Protein 8IIU (pdb70)

Sequence (246 aa):
LVESSGGGLVQPGGSLRLSCAASGRTFSSYSMMGWFRQAPGKEREFVVAISKGGYKYDAVSLEGRFTISRDNAKNTVYLQINSLRPEDTAVYYCCASSRAYGSSRLRLADTYEYWGQGTLVTVSSVQLVESSGGGLVQPGGSLRLSCAASGRRTFSSYSMGWFRQAPGKEREFVVAISKGGYKYDAVSLEGRFTISRDNAKNTVYLQINSLRPEDTAVYYCCASSRAYGSSRLRLADTYEYWGQGTLVTVSS

Structure (mmCIF, N/CA/C/O backbone):
data_8IIU
#
_entry.id   8IIU
#
_cell.length_a   31.468
_cell.length_b   39.369
_cell.length_c   39.952
_cell.angle_alpha   102.14
_cell.angle_beta   90.23
_cell.angle_gamma   90.95
#
_symmetry.space_group_name_H-M   'P 1'
#
loop_
_entity.id
_entity.type
_entity.pdbx_description
1 polymer 'anti-VEGF nanobody'
2 non-polymer 'SULFATE ION'
3 water water
#
loop_
_atom_site.group_PDB
_atom_site.id
_atom_site.type_symbol
_atom_site.label_atom_id
_atom_site.label_alt_id
_atom_site.label_comp_id
_atom_site.label_asym_id
_atom_site.label_entity_id
_atom_site.label_seq_id
_atom_site.pdbx_PDB_ins_code
_atom_site.Cartn_x
_atom_site.Cartn_y
_atom_site.Cartn_z
_atom_site.occupancy
_atom_site.B_iso_or_equiv
_atom_site.auth_seq_id
_atom_site.auth_comp_id
_atom_site.auth_asym_id
_atom_site.auth_atom_id
_atom_site.pdbx_PDB_model_num
ATOM 1 N N . LEU A 1 5 ? -4.786 12.648 18.313 1.00 16.45 5 LEU A N 1
ATOM 2 C CA . LEU A 1 5 ? -5.814 12.147 17.412 1.00 13.31 5 LEU A CA 1
ATOM 3 C C . LEU A 1 5 ? -6.258 10.770 17.887 1.00 13.01 5 LEU A C 1
ATOM 4 O O . LEU A 1 5 ? -5.421 9.938 18.243 1.00 13.61 5 LEU A O 1
ATOM 9 N N . VAL A 1 6 ? -7.567 10.518 17.858 1.00 13.70 6 VAL A N 1
ATOM 10 C CA . VAL A 1 6 ? -8.133 9.250 18.327 1.00 13.19 6 VAL A CA 1
ATOM 11 C C . VAL A 1 6 ? -9.105 8.732 17.273 1.00 10.89 6 VAL A C 1
ATOM 12 O O . VAL A 1 6 ? -10.182 9.316 17.076 1.00 12.33 6 VAL A O 1
ATOM 16 N N . GLU A 1 7 ? -8.734 7.640 16.601 1.00 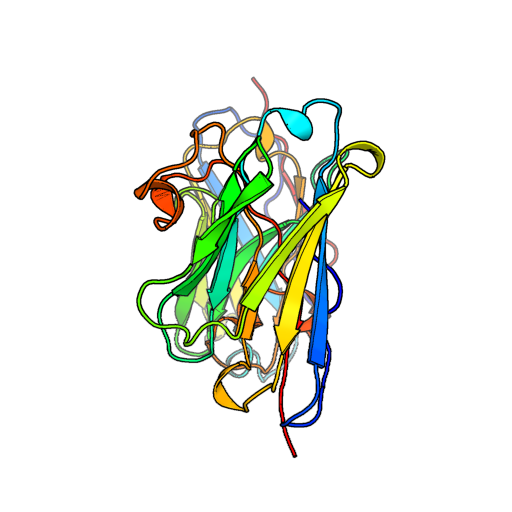10.94 7 GLU A N 1
ATOM 17 C CA . GLU A 1 7 ? -9.630 6.983 15.660 1.00 10.29 7 GLU A CA 1
ATOM 18 C C . GLU A 1 7 ? -10.559 6.019 16.381 1.00 11.80 7 GLU A C 1
ATOM 19 O O . GLU A 1 7 ? -10.197 5.394 17.382 1.00 12.81 7 GLU A O 1
ATOM 25 N N A SER A 1 8 ? -11.764 5.883 15.836 0.56 11.55 8 SER A N 1
ATOM 26 N N B SER A 1 8 ? -11.767 5.890 15.847 0.44 11.57 8 SER A N 1
ATOM 27 C CA A SER A 1 8 ? -12.802 5.037 16.398 0.56 11.09 8 SER A CA 1
ATOM 28 C CA B SER A 1 8 ? -12.778 5.008 16.401 0.44 11.14 8 SER A CA 1
ATOM 29 C C A SER A 1 8 ? -13.630 4.437 15.272 0.56 10.95 8 SER A C 1
ATOM 30 C C B SER A 1 8 ? -13.630 4.437 15.278 0.44 11.01 8 SER A C 1
ATOM 31 O O A SER A 1 8 ? -13.703 4.985 14.165 0.56 10.76 8 SER A O 1
ATOM 32 O O B SER A 1 8 ? -13.711 4.999 14.180 0.44 10.82 8 SER A O 1
ATOM 37 N N . GLY A 1 9 ? -14.271 3.309 15.580 1.00 10.82 9 GLY A N 1
ATOM 38 C CA . GLY A 1 9 ? -15.263 2.704 14.716 1.00 11.67 9 GLY A CA 1
ATOM 39 C C . GLY A 1 9 ? -14.921 1.325 14.220 1.00 12.43 9 GLY A C 1
ATOM 40 O O . GLY A 1 9 ? -15.784 0.673 13.614 1.00 13.14 9 GLY A O 1
ATOM 41 N N . GLY A 1 10 ? -13.715 0.831 14.476 1.00 12.02 10 GLY A N 1
ATOM 42 C CA . GLY A 1 10 ? -13.326 -0.449 13.929 1.00 11.48 10 GLY A CA 1
ATOM 43 C C . GLY A 1 10 ? -14.107 -1.602 14.528 1.00 11.66 10 GLY A C 1
ATOM 44 O O . GLY A 1 10 ? -14.557 -1.565 15.672 1.00 12.89 10 GLY A O 1
ATOM 45 N N . GLY A 1 11 ? -14.265 -2.645 13.724 1.00 11.67 11 GLY A N 1
ATOM 46 C CA . GLY A 1 11 ? -14.916 -3.857 14.173 1.00 11.72 11 GLY A CA 1
ATOM 47 C C . GLY A 1 11 ? -14.950 -4.860 13.044 1.00 11.26 11 GLY A C 1
ATOM 48 O O . GLY A 1 11 ? -14.294 -4.686 12.015 1.00 12.88 11 GLY A O 1
ATOM 49 N N . LEU A 1 12 ? -15.707 -5.930 13.262 1.00 10.19 12 LEU A N 1
ATOM 50 C CA . LEU A 1 12 ? -15.880 -6.983 12.274 1.00 10.95 12 LEU A CA 1
ATOM 51 C C . LEU A 1 12 ? -17.144 -6.716 11.468 1.00 10.87 12 LEU A C 1
ATOM 52 O O . LEU A 1 12 ? -18.217 -6.504 12.044 1.00 11.26 12 LEU A O 1
ATOM 57 N N . VAL A 1 13 ? -17.014 -6.734 10.140 1.00 11.45 13 VAL A N 1
ATOM 58 C CA . VAL A 1 13 ? -18.088 -6.356 9.228 1.00 13.07 13 VAL A CA 1
ATOM 59 C C . VAL A 1 13 ? -18.146 -7.333 8.060 1.00 12.04 13 VAL A C 1
ATOM 60 O O . VAL A 1 13 ? -17.132 -7.903 7.648 1.00 11.40 13 VAL A O 1
ATOM 64 N N . GLN A 1 14 ? -19.361 -7.541 7.530 1.00 15.05 14 GLN A N 1
ATOM 65 C CA . GLN A 1 14 ? -19.542 -8.406 6.373 1.00 15.75 14 GLN A CA 1
ATOM 66 C C . GLN A 1 14 ? -19.114 -7.710 5.078 1.00 15.27 14 GLN A C 1
ATOM 67 O O . GLN A 1 14 ? -19.317 -6.504 4.915 1.00 16.09 14 GLN A O 1
ATOM 73 N N . PRO A 1 15 ? -18.549 -8.463 4.134 1.00 16.24 15 PRO A N 1
ATOM 74 C CA . PRO A 1 15 ? -18.331 -7.926 2.786 1.00 16.93 15 PRO A CA 1
ATOM 75 C C . PRO A 1 15 ? -19.620 -7.381 2.183 1.00 15.44 15 PRO A C 1
ATOM 76 O O . PRO A 1 15 ? -20.705 -7.937 2.374 1.00 17.77 15 PRO A O 1
ATOM 80 N N . GLY A 1 16 ? -19.491 -6.280 1.446 1.00 16.71 16 GLY A N 1
ATOM 81 C CA . GLY A 1 16 ? -20.612 -5.672 0.770 1.00 17.10 16 GLY A CA 1
ATOM 82 C C . GLY A 1 16 ? -21.294 -4.582 1.563 1.00 18.17 16 GLY A C 1
ATOM 83 O O . GLY A 1 16 ? -21.938 -3.710 0.968 1.00 22.44 16 GLY A O 1
ATOM 84 N N . GLY A 1 17 ? -21.135 -4.588 2.883 1.00 18.78 17 GLY A N 1
ATOM 85 C CA . GLY A 1 17 ? -21.692 -3.566 3.735 1.00 18.34 17 GLY A CA 1
ATOM 86 C C . GLY A 1 17 ? -20.839 -2.315 3.710 1.00 16.98 17 GLY A C 1
ATOM 87 O O . GLY A 1 17 ? -19.903 -2.171 2.923 1.00 16.25 17 GLY A O 1
ATOM 88 N N . SER A 1 18 ? -21.190 -1.384 4.590 1.00 17.92 18 SER A N 1
ATOM 89 C CA . SER A 1 18 ? -20.483 -0.121 4.709 1.00 18.82 18 SER A CA 1
ATOM 90 C C . SER A 1 18 ? -20.101 0.102 6.163 1.00 17.38 18 SER A C 1
ATOM 91 O O . SER A 1 18 ? -20.681 -0.478 7.080 1.00 19.72 18 SER A O 1
ATOM 94 N N . LEU A 1 19 ? -19.107 0.957 6.366 1.00 14.47 19 LEU A N 1
ATOM 95 C CA . LEU A 1 19 ? -18.633 1.256 7.707 1.00 12.69 19 LEU A CA 1
ATOM 96 C C . LEU A 1 19 ? -18.147 2.689 7.737 1.00 12.40 19 LEU A C 1
ATOM 97 O O . LEU A 1 19 ? -17.444 3.133 6.827 1.00 15.70 19 LEU A O 1
ATOM 102 N N . ARG A 1 20 ? -18.478 3.392 8.808 1.00 11.61 20 ARG A N 1
ATOM 103 C CA . ARG A 1 20 ? -17.968 4.733 9.031 1.00 13.33 20 ARG A CA 1
ATOM 104 C C . ARG A 1 20 ? -17.023 4.735 10.221 1.00 12.83 20 ARG A C 1
ATOM 105 O O . ARG A 1 20 ? -17.381 4.274 11.310 1.00 14.15 20 ARG A O 1
ATOM 113 N N . LEU A 1 21 ? -15.820 5.241 10.002 1.00 11.09 21 LEU A N 1
ATOM 114 C CA . LEU A 1 21 ? -14.867 5.496 11.062 1.00 10.91 21 LEU A CA 1
ATOM 115 C C . LEU A 1 21 ? -14.841 6.988 11.338 1.00 11.10 21 LEU A C 1
ATOM 116 O O . LEU A 1 21 ? -15.193 7.815 10.488 1.00 11.52 21 LEU A O 1
ATOM 121 N N . SER A 1 22 ? -14.369 7.339 12.521 1.00 10.85 22 SER A N 1
ATOM 122 C CA . SER A 1 22 ? -14.196 8.745 12.852 1.00 11.67 22 SER A CA 1
ATOM 123 C C . SER A 1 22 ? -12.861 8.944 13.550 1.00 12.04 22 SER A C 1
ATOM 124 O O . SER A 1 22 ? -12.237 7.997 14.020 1.00 11.91 22 SER A O 1
ATOM 127 N N . CYS A 1 23 ? -12.412 10.189 13.593 1.00 12.03 23 CYS A N 1
ATOM 128 C CA . CYS A 1 23 ? -11.205 10.543 14.323 1.00 12.17 23 CYS A CA 1
ATOM 129 C C . CYS A 1 23 ? -11.435 11.902 14.952 1.00 12.68 23 CYS A C 1
ATOM 130 O O . CYS A 1 23 ? -11.768 12.864 14.251 1.00 13.51 23 CYS A O 1
ATOM 133 N N . ALA A 1 24 ? -11.267 11.973 16.264 1.00 12.47 24 ALA A N 1
ATOM 134 C CA . ALA A 1 24 ? -11.407 13.224 16.996 1.00 14.49 24 ALA A CA 1
ATOM 135 C C . ALA A 1 24 ? -10.036 13.734 17.411 1.00 17.50 24 ALA A C 1
ATOM 136 O O . ALA A 1 24 ? -9.177 12.954 17.837 1.00 18.86 24 ALA A O 1
ATOM 138 N N . ALA A 1 25 ? -9.842 15.044 17.283 1.00 21.71 25 ALA A N 1
ATOM 139 C CA . ALA A 1 25 ? -8.609 15.713 17.665 1.00 27.11 25 ALA A CA 1
ATOM 140 C C . ALA A 1 25 ? -8.842 16.555 18.911 1.00 27.46 25 ALA A C 1
ATOM 141 O O . ALA A 1 25 ? -9.910 17.147 19.090 1.00 27.26 25 ALA A O 1
ATOM 143 N N . SER A 1 26 ? -7.824 16.618 19.762 1.00 40.20 26 SER A N 1
ATOM 144 C CA . SER A 1 26 ? -7.885 17.473 20.932 1.00 40.50 26 SER A CA 1
ATOM 145 C C . SER A 1 26 ? -7.569 18.919 20.562 1.00 42.22 26 SER A C 1
ATOM 146 O O . SER A 1 26 ? -7.091 19.226 19.465 1.00 45.23 26 SER A O 1
ATOM 149 N N . GLY A 1 27 ? -7.853 19.812 21.500 1.00 41.84 27 GLY A N 1
ATOM 150 C CA . GLY A 1 27 ? -7.404 21.183 21.398 1.00 39.90 27 GLY A CA 1
ATOM 151 C C . GLY A 1 27 ? -8.352 22.095 20.645 1.00 39.11 27 GLY A C 1
ATOM 152 O O . GLY A 1 27 ? -9.527 21.798 20.406 1.00 36.85 27 GLY A O 1
ATOM 153 N N . ARG A 1 28 ? -7.792 23.238 20.241 1.00 30.04 28 ARG A N 1
ATOM 154 C CA . ARG A 1 28 ? -8.526 24.311 19.591 1.00 29.81 28 ARG A CA 1
ATOM 155 C C . ARG A 1 28 ? -8.078 24.564 18.160 1.00 29.19 28 ARG A C 1
ATOM 156 O O . ARG A 1 28 ? -8.606 25.477 17.516 1.00 32.18 28 ARG A O 1
ATOM 164 N N . THR A 1 29 ? -7.115 23.802 17.645 1.00 22.76 29 THR A N 1
ATOM 165 C CA . THR A 1 29 ? -6.497 24.100 16.360 1.00 18.42 29 THR A CA 1
ATOM 166 C C . THR A 1 29 ? -6.911 23.119 15.269 1.00 16.20 29 THR A C 1
ATOM 167 O O . THR A 1 29 ? -6.277 23.080 14.211 1.00 16.82 29 THR A O 1
ATOM 171 N N . PHE A 1 30 ? -7.997 22.371 15.485 1.00 17.01 30 PHE A N 1
ATOM 172 C CA . PHE A 1 30 ? -8.429 21.358 14.523 1.00 16.05 30 PHE A CA 1
ATOM 173 C C . PHE A 1 30 ? -8.660 21.945 13.136 1.00 14.33 30 PHE A C 1
ATOM 174 O O . PHE A 1 30 ? -8.285 21.341 12.125 1.00 15.08 30 PHE A O 1
ATOM 182 N N . SER A 1 31 ? -9.281 23.123 13.067 1.00 16.43 31 SER A N 1
ATOM 183 C CA . SER A 1 31 ? -9.637 23.702 11.776 1.00 14.92 31 SER A CA 1
ATOM 184 C C . SER A 1 31 ? -8.419 24.106 10.961 1.00 15.28 31 SER A C 1
ATOM 185 O O . SER A 1 31 ? -8.537 24.305 9.748 1.00 16.11 31 SER A O 1
ATOM 188 N N . SER A 1 32 ? -7.254 24.212 11.593 1.00 14.63 32 SER A N 1
ATOM 189 C CA . SER A 1 32 ?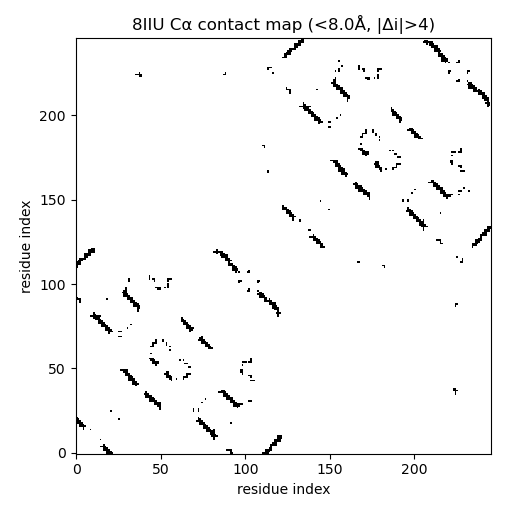 -6.034 24.606 10.907 1.00 14.69 32 SER A CA 1
ATOM 190 C C . SER A 1 32 ? -5.308 23.439 10.247 1.00 12.50 32 SER A C 1
ATOM 191 O O . SER A 1 32 ? -4.204 23.633 9.733 1.00 12.81 32 SER A O 1
ATOM 194 N N . TYR A 1 33 ? -5.879 22.237 10.263 1.00 11.85 33 TYR A N 1
ATOM 195 C CA . TYR A 1 33 ? -5.226 21.061 9.703 1.00 12.26 33 TYR A CA 1
ATOM 196 C C . TYR A 1 33 ? -6.065 20.426 8.597 1.00 11.75 33 TYR A C 1
ATOM 197 O O . TYR A 1 33 ? -7.284 20.293 8.729 1.00 12.30 33 TYR A O 1
ATOM 206 N N . SER A 1 34 ? -5.391 19.999 7.530 1.00 9.90 34 SER A N 1
ATOM 207 C CA . SER A 1 34 ? -5.892 18.980 6.620 1.00 8.41 34 SER A CA 1
ATOM 208 C C . SER A 1 34 ? -5.728 17.620 7.284 1.00 8.24 34 SER A C 1
ATOM 209 O O . SER A 1 34 ? -4.830 17.411 8.109 1.00 9.96 34 SER A O 1
ATOM 212 N N A MET A 1 35 ? -6.626 16.691 6.949 0.68 10.55 35 MET A N 1
ATOM 213 N N B MET A 1 35 ? -6.566 16.676 6.886 0.32 10.32 35 MET A N 1
ATOM 214 C CA A MET A 1 35 ? -6.687 15.394 7.618 0.68 10.70 35 MET A CA 1
ATOM 215 C CA B MET A 1 35 ? -6.573 15.406 7.587 0.32 10.52 35 MET A CA 1
ATOM 216 C C A MET A 1 35 ? -6.617 14.289 6.574 0.68 9.70 35 MET A C 1
ATOM 217 C C B MET A 1 35 ? -6.639 14.267 6.593 0.32 9.88 35 MET A C 1
ATOM 218 O O A MET A 1 35 ? -7.278 14.370 5.539 0.68 10.34 35 MET A O 1
ATOM 219 O O B MET A 1 35 ? -7.423 14.300 5.644 0.32 10.53 35 MET A O 1
ATOM 228 N N . GLY A 1 36 ? -5.832 13.260 6.834 1.00 9.11 36 GLY A N 1
ATOM 229 C CA . GLY 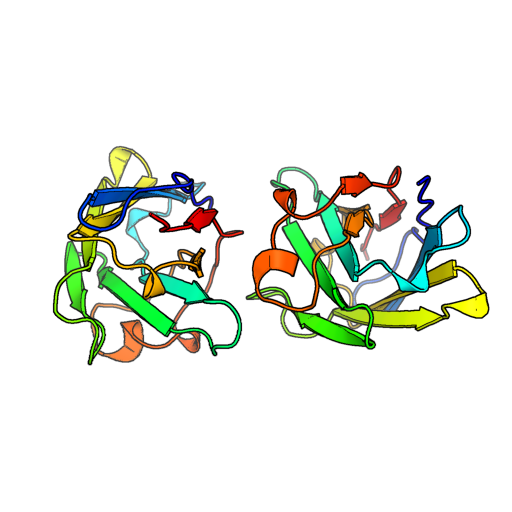A 1 36 ? -5.678 12.161 5.894 1.00 9.61 36 GLY A CA 1
ATOM 230 C C . GLY A 1 36 ? -5.809 10.820 6.578 1.00 9.12 36 GLY A C 1
ATOM 231 O O . GLY A 1 36 ? -5.331 10.632 7.692 1.00 12.12 36 GLY A O 1
ATOM 232 N N . TRP A 1 37 ? -6.465 9.887 5.904 1.00 9.04 37 TRP A N 1
ATOM 233 C CA . TRP A 1 37 ? -6.565 8.514 6.372 1.00 8.75 37 TRP A CA 1
ATOM 234 C C . TRP A 1 37 ? -5.649 7.612 5.563 1.00 8.19 37 TRP A C 1
ATOM 235 O O . TRP A 1 37 ? -5.567 7.728 4.324 1.00 9.26 37 TRP A O 1
ATOM 246 N N . PHE A 1 38 ? -4.989 6.710 6.292 1.00 8.08 38 PHE A N 1
ATOM 247 C CA . PHE A 1 38 ? -4.063 5.715 5.785 1.00 8.14 38 PHE A CA 1
ATOM 248 C C . PHE A 1 38 ? -4.469 4.382 6.403 1.00 8.86 38 PHE A C 1
ATOM 249 O O . PHE A 1 38 ? -5.232 4.331 7.376 1.00 9.47 38 PHE A O 1
ATOM 257 N N . ARG A 1 39 ? -3.952 3.285 5.858 1.00 8.42 39 ARG A N 1
ATOM 258 C CA . ARG A 1 39 ? -4.209 1.983 6.456 1.00 9.17 39 ARG A CA 1
ATOM 259 C C . ARG A 1 39 ? -2.988 1.085 6.324 1.00 10.14 39 ARG A C 1
ATOM 260 O O . ARG A 1 39 ? -2.131 1.280 5.460 1.00 11.35 39 ARG A O 1
ATOM 268 N N . GLN A 1 40 ? -2.930 0.094 7.208 1.00 10.49 40 GLN A N 1
ATOM 269 C CA . GLN A 1 40 ? -1.859 -0.894 7.276 1.00 13.05 40 GLN A CA 1
ATOM 270 C C . GLN A 1 40 ? -2.547 -2.255 7.233 1.00 11.26 40 GLN A C 1
ATOM 271 O O . GLN A 1 40 ? -3.034 -2.737 8.262 1.00 9.95 40 GLN A O 1
ATOM 277 N N . ALA A 1 41 ? -2.622 -2.863 6.042 1.00 10.98 41 ALA A N 1
ATOM 278 C CA . ALA A 1 41 ? -3.206 -4.194 5.983 1.00 13.73 41 ALA A CA 1
ATOM 279 C C . ALA A 1 41 ? -2.131 -5.227 6.309 1.00 16.70 41 ALA A C 1
ATOM 280 O O . ALA A 1 41 ? -0.947 -4.992 6.058 1.00 15.43 41 ALA A O 1
ATOM 282 N N . PRO A 1 42 ? -2.512 -6.362 6.893 1.00 20.35 42 PRO A N 1
ATOM 283 C CA . PRO A 1 42 ? -1.528 -7.423 7.153 1.00 21.01 42 PRO A CA 1
ATOM 284 C C . PRO A 1 42 ? -0.731 -7.793 5.908 1.00 23.30 42 PRO A C 1
ATOM 285 O O . PRO A 1 42 ? -1.290 -8.048 4.838 1.00 23.62 42 PRO A O 1
ATOM 289 N N . GLY A 1 43 ? 0.591 -7.825 6.061 1.00 21.81 43 GLY A N 1
ATOM 290 C CA . GLY A 1 43 ? 1.496 -8.214 5.000 1.00 22.61 43 GLY A CA 1
ATOM 291 C C . GLY A 1 43 ? 1.729 -7.186 3.917 1.00 22.21 43 GLY A C 1
ATOM 292 O O . GLY A 1 43 ? 2.293 -7.535 2.873 1.00 27.07 43 GLY A O 1
ATOM 293 N N . LYS A 1 44 ? 1.326 -5.933 4.126 1.00 20.85 44 LYS A N 1
ATOM 294 C CA . LYS A 1 44 ? 1.469 -4.889 3.124 1.00 19.63 44 LYS A CA 1
ATOM 295 C C . LYS A 1 44 ? 2.100 -3.655 3.757 1.00 18.95 44 LYS A C 1
ATOM 296 O O . LYS A 1 44 ? 2.066 -3.470 4.976 1.00 20.83 44 LYS A O 1
ATOM 302 N N . GLU A 1 45 ? 2.700 -2.818 2.913 1.00 18.28 45 GLU A N 1
ATOM 303 C CA . GLU A 1 45 ? 3.148 -1.504 3.347 1.00 17.52 45 GLU A CA 1
ATOM 304 C C . GLU A 1 45 ? 1.955 -0.566 3.522 1.00 15.96 45 GLU A C 1
ATOM 305 O O . GLU A 1 45 ? 0.857 -0.821 3.027 1.00 16.38 45 GLU A O 1
ATOM 311 N N . ARG A 1 46 ? 2.184 0.520 4.260 1.00 14.48 46 ARG A N 1
ATOM 312 C CA . ARG A 1 46 ? 1.133 1.493 4.520 1.00 13.11 46 ARG A CA 1
ATOM 313 C C . ARG A 1 46 ? 0.575 2.030 3.207 1.00 13.62 46 ARG A C 1
ATOM 314 O O . ARG A 1 46 ? 1.323 2.297 2.261 1.00 15.17 46 ARG A O 1
ATOM 322 N N . GLU A 1 47 ? -0.743 2.205 3.156 1.00 9.83 47 GLU A N 1
ATOM 323 C CA . GLU A 1 47 ? -1.429 2.703 1.971 1.00 11.56 47 GLU A CA 1
ATOM 324 C C . GLU A 1 47 ? -2.168 3.977 2.333 1.00 9.71 47 GLU A C 1
ATOM 325 O O . GLU A 1 47 ? -2.912 4.002 3.317 1.00 10.11 47 GLU A O 1
ATOM 331 N N . PHE A 1 48 ? -2.006 5.013 1.514 1.00 8.08 48 PHE A N 1
ATOM 332 C CA . PHE A 1 48 ? -2.873 6.179 1.602 1.00 8.93 48 PHE A CA 1
ATOM 333 C C . PHE A 1 48 ? -4.288 5.808 1.174 1.00 8.48 48 PHE A C 1
ATOM 334 O O . PHE A 1 48 ? -4.486 5.069 0.206 1.00 10.25 48 PHE A O 1
ATOM 342 N N . VAL A 1 49 ? -5.276 6.323 1.905 1.00 8.45 49 VAL A N 1
ATOM 343 C CA . VAL A 1 49 ? -6.681 6.047 1.641 1.00 10.32 49 VAL A CA 1
ATOM 344 C C . VAL A 1 49 ? -7.386 7.265 1.057 1.00 9.44 49 VAL A C 1
ATOM 345 O O . VAL A 1 49 ? -7.853 7.232 -0.083 1.00 10.51 49 VAL A O 1
ATOM 349 N N . VAL A 1 50 ? -7.465 8.357 1.821 1.00 8.28 50 VAL A N 1
ATOM 350 C CA . VAL A 1 50 ? -8.163 9.545 1.317 1.00 9.83 50 VAL A CA 1
ATOM 351 C C . VAL A 1 50 ? -7.855 10.704 2.249 1.00 9.13 50 VAL A C 1
ATOM 352 O O . VAL A 1 50 ? -7.606 10.489 3.434 1.00 9.82 50 VAL A O 1
ATOM 356 N N . ALA A 1 51 ? -7.911 11.937 1.754 1.00 8.74 51 ALA A N 1
ATOM 357 C CA . ALA A 1 51 ? -7.624 13.094 2.588 1.00 9.16 51 ALA A CA 1
ATOM 358 C C . ALA A 1 51 ? -8.629 14.204 2.310 1.00 9.43 51 ALA A C 1
ATOM 359 O O . ALA A 1 51 ? -9.320 14.214 1.285 1.00 9.81 51 ALA A O 1
ATOM 361 N N . ILE A 1 52 ? -8.699 15.146 3.246 1.00 9.49 52 ILE A N 1
ATOM 362 C CA . ILE A 1 52 ? -9.572 16.307 3.150 1.00 9.33 52 ILE A CA 1
ATOM 363 C C . ILE A 1 52 ? -8.782 17.554 3.536 1.00 10.96 52 ILE A C 1
ATOM 364 O O . ILE A 1 52 ? -8.103 17.584 4.569 1.00 10.72 52 ILE A O 1
ATOM 369 N N . SER A 1 53 ? -8.860 18.580 2.702 1.00 10.13 53 SER A N 1
ATOM 370 C CA . SER A 1 53 ? -8.149 19.813 2.984 1.00 10.59 53 SER A CA 1
ATOM 371 C C . SER A 1 53 ? -8.878 20.614 4.062 1.00 9.11 53 SER A C 1
ATOM 372 O O . SER A 1 53 ? -9.970 20.255 4.515 1.00 10.49 53 SER A O 1
ATOM 375 N N . LYS A 1 54 ? -8.235 21.699 4.507 1.00 10.49 54 LYS A N 1
ATOM 376 C CA . LYS A 1 54 ? -8.862 22.585 5.487 1.00 12.26 54 LYS A CA 1
ATOM 377 C C . LYS A 1 54 ? -10.203 23.098 4.981 1.00 12.75 54 LYS A C 1
ATOM 378 O O . LYS A 1 54 ? -11.142 23.280 5.764 1.00 15.28 54 LYS A O 1
ATOM 384 N N . GLY A 1 55 ? -10.301 23.356 3.681 1.00 11.86 55 GLY A N 1
ATOM 385 C CA . GLY A 1 55 ? -11.515 23.830 3.056 1.00 11.68 55 GLY A CA 1
ATOM 386 C C . GLY A 1 55 ? -12.526 22.756 2.722 1.00 12.44 55 GLY A C 1
ATOM 387 O O . GLY A 1 55 ? -13.600 23.072 2.201 1.00 13.29 55 GLY A O 1
ATOM 388 N N . GLY A 1 56 ? -12.221 21.491 2.982 1.00 12.45 56 GLY A N 1
ATOM 389 C CA . GLY A 1 56 ? -13.171 20.424 2.762 1.00 11.27 56 GLY A CA 1
ATOM 390 C C . GLY A 1 56 ? -13.031 19.640 1.475 1.00 11.17 56 GLY A C 1
ATOM 391 O O . GLY A 1 56 ? -13.896 18.803 1.194 1.00 11.28 56 GLY A O 1
ATOM 392 N N . TYR A 1 57 ? -11.987 19.878 0.685 1.00 11.54 57 TYR A N 1
ATOM 393 C CA . TYR A 1 57 ? -11.851 19.233 -0.617 1.00 10.30 57 TYR A CA 1
ATOM 394 C C . TYR A 1 57 ? -11.218 17.849 -0.481 1.00 9.95 57 TYR A C 1
ATOM 395 O O . TYR A 1 57 ? -10.225 17.675 0.233 1.00 10.33 57 TYR A O 1
ATOM 404 N N . LYS A 1 58 ? -11.782 16.875 -1.201 1.00 10.51 58 LYS A N 1
ATOM 405 C CA . LYS A 1 58 ? -11.330 15.487 -1.150 1.00 11.27 58 LYS A CA 1
ATOM 406 C C . LYS A 1 58 ? -10.130 15.252 -2.056 1.00 11.03 58 LYS A C 1
ATOM 407 O O . LYS A 1 58 ? -10.079 15.732 -3.194 1.00 13.17 58 LYS A O 1
ATOM 413 N N . TYR A 1 59 ? -9.169 14.484 -1.548 1.00 9.71 59 TYR A N 1
ATOM 414 C CA . TYR A 1 59 ? -8.057 13.960 -2.331 1.00 10.93 59 TYR A CA 1
ATOM 415 C C . TYR A 1 59 ? -8.084 12.444 -2.228 1.00 11.01 59 TYR A C 1
ATOM 416 O O . TYR A 1 59 ? -7.929 11.894 -1.133 1.00 11.76 59 TYR A O 1
ATOM 425 N N . ASP A 1 60 ? -8.289 11.781 -3.359 1.00 11.73 60 ASP A N 1
ATOM 426 C CA . ASP A 1 60 ? -8.425 10.337 -3.428 1.00 14.73 60 ASP A CA 1
ATOM 427 C C . ASP A 1 60 ? -7.072 9.682 -3.661 1.00 15.46 60 ASP A C 1
ATOM 428 O O . ASP A 1 60 ? -6.158 10.277 -4.234 1.00 15.44 60 ASP A O 1
ATOM 433 N N . ALA A 1 61 ? -6.967 8.427 -3.235 1.00 16.26 61 ALA A N 1
ATOM 434 C CA . ALA A 1 61 ? -5.780 7.643 -3.530 1.00 18.33 61 ALA A CA 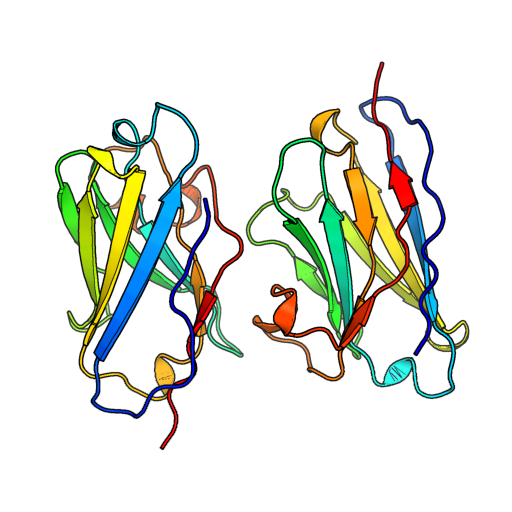1
ATOM 435 C C . ALA A 1 61 ? -5.747 7.346 -5.019 1.00 22.90 61 ALA A C 1
ATOM 436 O O . ALA A 1 61 ? -6.788 7.216 -5.668 1.00 26.32 61 ALA A O 1
ATOM 438 N N . VAL A 1 62 ? -4.539 7.257 -5.575 1.00 25.65 62 VAL A N 1
ATOM 439 C CA . VAL A 1 62 ? -4.428 7.069 -7.014 1.00 28.00 62 VAL A CA 1
ATOM 440 C C . VAL A 1 62 ? -5.000 5.740 -7.502 1.00 30.91 62 VAL A C 1
ATOM 441 O O . VAL A 1 62 ? -5.078 5.531 -8.716 1.00 34.25 62 VAL A O 1
ATOM 445 N N . SER A 1 63 ? -5.415 4.827 -6.594 1.00 35.94 63 SER A N 1
ATOM 446 C CA . SER A 1 63 ? -5.937 3.546 -7.070 1.00 34.42 63 SER A CA 1
ATOM 447 C C . SER A 1 63 ? -6.986 2.872 -6.181 1.00 36.61 63 SER A C 1
ATOM 448 O O . SER A 1 63 ? -7.101 1.642 -6.221 1.00 36.12 63 SER A O 1
ATOM 451 N N . LEU A 1 64 ? -7.779 3.608 -5.405 1.00 32.35 64 LEU A N 1
ATOM 452 C CA . LEU A 1 64 ? -8.691 2.929 -4.485 1.00 27.38 64 LEU A CA 1
ATOM 453 C C . LEU A 1 64 ? -10.158 2.902 -4.952 1.00 29.21 64 LEU A C 1
ATOM 454 O O . LEU A 1 64 ? -11.057 2.595 -4.156 1.00 26.68 64 LEU A O 1
ATOM 459 N N . GLU A 1 65 ? -10.415 3.200 -6.226 1.00 28.29 65 GLU A N 1
ATOM 460 C CA . GLU A 1 65 ? -11.683 2.896 -6.889 1.00 26.37 65 GLU A CA 1
ATOM 461 C C . GLU A 1 65 ? -12.860 3.693 -6.329 1.00 25.61 65 GLU A C 1
ATOM 462 O O . GLU A 1 65 ? -14.012 3.281 -6.483 1.00 26.88 65 GLU A O 1
ATOM 468 N N . GLY A 1 66 ? -12.601 4.828 -5.679 1.00 22.02 66 GLY A N 1
ATOM 469 C CA . GLY A 1 66 ? -13.658 5.716 -5.218 1.00 24.70 66 GLY A CA 1
ATOM 470 C C . GLY A 1 66 ? -14.480 5.237 -4.042 1.00 21.33 66 GLY A C 1
ATOM 471 O O . GLY A 1 66 ? -15.464 5.894 -3.685 1.00 20.60 66 GLY A O 1
ATOM 472 N N . ARG A 1 67 ? -14.115 4.118 -3.423 1.00 19.00 67 ARG A N 1
ATOM 473 C CA . ARG A 1 67 ? -14.924 3.524 -2.366 1.00 18.53 67 ARG A CA 1
ATOM 474 C C . ARG A 1 67 ? -14.773 4.217 -1.020 1.00 16.41 67 ARG A C 1
ATOM 475 O O . ARG A 1 67 ? -15.478 3.851 -0.073 1.00 18.31 67 ARG A O 1
ATOM 483 N N . PHE A 1 68 ? -13.877 5.192 -0.902 1.00 18.33 68 PHE A N 1
ATOM 484 C CA . PHE A 1 68 ? -13.547 5.815 0.375 1.00 18.35 68 PHE A CA 1
ATOM 485 C C . PHE A 1 68 ? -13.832 7.305 0.282 1.00 21.40 68 PHE A C 1
ATOM 486 O O . PHE A 1 68 ? -13.214 8.005 -0.527 1.00 24.29 68 PHE A O 1
ATOM 494 N N . THR A 1 69 ? -14.757 7.792 1.105 1.00 19.92 69 THR A N 1
ATOM 495 C CA . THR A 1 69 ? -15.098 9.211 1.124 1.00 18.85 69 THR A CA 1
ATOM 496 C C . THR A 1 69 ? -14.909 9.783 2.520 1.00 15.82 69 THR A C 1
ATOM 497 O O . THR A 1 69 ? -14.697 9.057 3.490 1.00 15.34 69 THR A O 1
ATOM 501 N N . ILE A 1 70 ? -14.970 11.108 2.618 1.00 13.40 70 ILE A N 1
ATOM 502 C CA . ILE A 1 70 ? -14.442 11.782 3.796 1.00 12.95 70 ILE A CA 1
ATOM 503 C C . ILE A 1 70 ? -15.242 13.050 4.044 1.00 12.02 70 ILE A C 1
ATOM 504 O O . ILE A 1 70 ? -15.718 13.703 3.108 1.00 13.83 70 ILE A O 1
ATOM 509 N N . SER A 1 71 ? -15.400 13.393 5.317 1.00 12.28 71 SER A N 1
ATOM 510 C CA . SER A 1 71 ? -16.023 14.658 5.686 1.00 12.16 71 SER A CA 1
ATOM 511 C C . SER A 1 71 ? -15.437 15.123 7.009 1.00 14.03 71 SER A C 1
ATOM 512 O O . SER A 1 71 ? -14.783 14.360 7.714 1.00 13.76 71 SER A O 1
ATOM 515 N N . ARG A 1 72 ? -15.678 16.382 7.355 1.00 12.93 72 ARG A N 1
ATOM 516 C CA . ARG A 1 72 ? -15.199 16.914 8.622 1.00 15.08 72 ARG A CA 1
ATOM 517 C C . ARG A 1 72 ? -16.282 17.770 9.263 1.00 15.33 72 ARG A C 1
ATOM 518 O O . ARG A 1 72 ? -17.061 18.438 8.575 1.00 16.56 72 ARG A O 1
ATOM 526 N N . ASP A 1 73 ? -16.319 17.738 10.594 1.00 16.98 73 ASP A N 1
ATOM 527 C CA . ASP A 1 73 ? -17.196 18.578 11.404 1.00 17.63 73 ASP A CA 1
ATOM 528 C C . ASP A 1 73 ? -16.272 19.293 12.391 1.00 16.19 73 ASP A C 1
ATOM 529 O O . ASP A 1 73 ? -15.836 18.708 13.394 1.00 19.01 73 ASP A O 1
ATOM 534 N N . ASN A 1 74 ? -15.928 20.546 12.057 1.00 17.49 74 ASN A N 1
ATOM 535 C CA . ASN A 1 74 ? -14.948 21.300 12.837 1.00 19.53 74 ASN A CA 1
ATOM 536 C C . ASN A 1 74 ? -15.457 21.615 14.235 1.00 16.68 74 ASN A C 1
ATOM 537 O O . ASN A 1 74 ? -14.667 21.652 15.187 1.00 21.13 74 ASN A O 1
ATOM 542 N N . ALA A 1 75 ? -16.760 21.863 14.378 1.00 20.99 75 ALA A N 1
ATOM 543 C CA . ALA A 1 75 ? -17.303 22.173 15.694 1.00 22.09 75 ALA A CA 1
ATOM 544 C C . ALA A 1 75 ? -17.194 20.988 16.636 1.00 23.09 75 ALA A C 1
ATOM 545 O O . ALA A 1 75 ? -17.186 21.179 17.857 1.00 26.51 75 ALA A O 1
ATOM 547 N N . LYS A 1 76 ? -17.092 19.777 16.094 1.00 19.74 76 LYS A N 1
ATOM 548 C CA . LYS A 1 76 ? -16.920 18.570 16.883 1.00 18.08 76 LYS A CA 1
ATOM 549 C C . LYS A 1 76 ? -15.486 18.068 16.858 1.00 19.01 76 LYS A C 1
ATOM 550 O O . LYS A 1 76 ? -15.205 17.011 17.429 1.00 19.07 76 LYS A O 1
ATOM 556 N N . ASN A 1 77 ? -14.576 18.808 16.221 1.00 17.45 77 ASN A N 1
ATOM 557 C CA . ASN A 1 77 ? -13.171 18.416 16.116 1.00 16.31 77 ASN A CA 1
ATOM 558 C C . ASN A 1 77 ? -13.032 17.007 15.544 1.00 16.52 77 ASN A C 1
ATOM 559 O O . ASN A 1 77 ? -12.173 16.230 15.965 1.00 16.02 77 ASN A O 1
ATOM 564 N N . THR A 1 78 ? -13.893 16.659 14.581 1.00 13.82 78 THR A N 1
ATOM 565 C CA . THR A 1 78 ? -13.953 15.274 14.115 1.00 13.21 78 THR A CA 1
ATOM 566 C C . THR A 1 78 ? -13.913 15.184 12.594 1.00 13.64 78 THR A C 1
ATOM 567 O O . THR A 1 78 ? -14.508 16.006 11.899 1.00 14.54 78 THR A O 1
ATOM 571 N N . VAL A 1 79 ? -13.194 14.184 12.082 1.00 11.50 79 VAL A N 1
ATOM 572 C CA . VAL A 1 79 ? -13.200 13.833 10.665 1.00 11.97 79 VAL A CA 1
ATOM 573 C C . VAL A 1 79 ? -13.718 12.405 10.522 1.00 11.84 79 VAL A C 1
ATOM 574 O O . VAL A 1 79 ? -13.529 11.569 11.408 1.00 12.08 79 VAL A O 1
ATOM 578 N N . TYR A 1 80 ? -14.391 12.128 9.409 1.00 12.34 80 TYR A N 1
ATOM 579 C CA . TYR A 1 80 ? -15.075 10.868 9.175 1.00 12.27 80 TYR A CA 1
ATOM 580 C C . TYR A 1 80 ? -14.588 10.237 7.881 1.00 13.52 80 TYR A C 1
ATOM 581 O O . TYR A 1 80 ? -14.471 10.922 6.851 1.00 15.83 80 TYR A O 1
ATOM 590 N N . LEU A 1 81 ? -14.353 8.924 7.942 1.00 13.22 81 LEU A N 1
ATOM 591 C CA . LEU A 1 81 ? -14.053 8.084 6.786 1.00 12.49 81 LEU A CA 1
ATOM 592 C C . LEU A 1 81 ? -15.224 7.144 6.543 1.00 12.90 81 LEU A C 1
ATOM 593 O O . LEU A 1 81 ? -15.612 6.390 7.438 1.00 13.69 81 LEU A O 1
ATOM 598 N N . GLN A 1 82 ? -15.797 7.194 5.349 1.00 14.12 82 GLN A N 1
ATOM 599 C CA . GLN A 1 82 ? -16.870 6.292 4.967 1.00 15.10 82 GLN A CA 1
ATOM 600 C C . GLN A 1 82 ? -16.291 5.290 3.976 1.00 17.08 82 GLN A C 1
ATOM 601 O O . GLN A 1 82 ? -15.743 5.685 2.938 1.00 15.95 82 GLN A O 1
ATOM 607 N N . ILE A 1 83 ? -16.383 4.005 4.311 1.00 15.38 83 ILE A N 1
ATOM 608 C CA . ILE A 1 83 ? -15.982 2.910 3.437 1.00 14.80 83 ILE A CA 1
ATOM 609 C C . ILE A 1 83 ? -17.251 2.240 2.944 1.00 14.64 83 ILE A C 1
ATOM 610 O O . ILE A 1 83 ? -18.064 1.756 3.745 1.00 15.36 83 ILE A O 1
ATOM 615 N N . ASN A 1 84 ? -17.430 2.221 1.632 1.00 17.41 84 ASN A N 1
ATOM 616 C CA . ASN A 1 84 ? -18.586 1.583 1.033 1.00 16.00 84 ASN A CA 1
ATOM 617 C C . ASN A 1 84 ? -18.153 0.287 0.370 1.00 15.29 84 ASN A C 1
ATOM 618 O O . ASN A 1 84 ? -17.005 0.148 -0.068 1.00 18.00 84 ASN A O 1
ATOM 623 N N . SER A 1 85 ? -19.090 -0.655 0.294 1.00 13.67 85 SER A N 1
ATOM 624 C CA . SER A 1 85 ? -18.895 -1.898 -0.448 1.00 15.12 85 SER A CA 1
ATOM 625 C C . SER A 1 85 ? -17.643 -2.620 0.038 1.00 14.57 85 SER A C 1
ATOM 626 O O . SER A 1 85 ? -16.737 -2.941 -0.736 1.00 15.31 85 SER A O 1
ATOM 629 N N . LEU A 1 86 ? -17.603 -2.858 1.349 1.00 12.10 86 LEU A N 1
ATOM 630 C CA . LEU A 1 86 ? -16.441 -3.429 2.007 1.00 11.87 86 LEU A CA 1
ATOM 631 C C . LEU A 1 86 ? -16.018 -4.725 1.333 1.00 12.00 86 LEU A C 1
ATOM 632 O O . LEU A 1 86 ? -16.854 -5.526 0.904 1.00 13.08 86 LEU A O 1
ATOM 637 N N . ARG A 1 87 ? -14.708 -4.914 1.227 1.00 12.72 87 ARG A N 1
ATOM 638 C CA . ARG A 1 87 ? -14.120 -6.113 0.671 1.00 13.49 87 ARG A CA 1
ATOM 639 C C . ARG A 1 87 ? -13.196 -6.742 1.704 1.00 12.84 87 ARG A C 1
ATOM 640 O O . ARG A 1 87 ? -12.656 -6.036 2.563 1.00 12.07 87 ARG A O 1
ATOM 648 N N . PRO A 1 88 ? -12.981 -8.060 1.644 1.00 13.88 88 PRO A N 1
ATOM 649 C CA . PRO A 1 88 ? -11.986 -8.682 2.536 1.00 13.26 88 PRO A CA 1
ATOM 650 C C . PRO A 1 88 ? -10.656 -7.948 2.571 1.00 14.09 88 PRO A C 1
ATOM 651 O O . PRO A 1 88 ? -10.044 -7.823 3.638 1.00 12.90 88 PRO A O 1
ATOM 655 N N . GLU A 1 89 ? -10.191 -7.453 1.424 1.00 12.91 89 GLU A N 1
ATOM 656 C CA . GLU A 1 89 ? -8.904 -6.773 1.327 1.00 14.54 89 GLU A CA 1
ATOM 657 C C . GLU A 1 89 ? -8.880 -5.435 2.060 1.00 13.75 89 GLU A C 1
ATOM 658 O O . GLU A 1 89 ? -7.806 -4.838 2.191 1.00 15.28 89 GLU A O 1
ATOM 664 N N . ASP A 1 90 ? -10.034 -4.936 2.509 1.00 11.05 90 ASP A N 1
ATOM 665 C CA . ASP A 1 90 ? -10.090 -3.751 3.355 1.00 10.82 90 ASP A CA 1
ATOM 666 C C . ASP A 1 90 ? -9.703 -4.031 4.799 1.00 10.97 90 ASP A C 1
ATOM 667 O O . ASP A 1 90 ? -9.592 -3.081 5.586 1.00 11.75 90 ASP A O 1
ATOM 672 N N . THR A 1 91 ? -9.502 -5.294 5.161 1.00 10.95 91 THR A N 1
ATOM 673 C CA . THR A 1 91 ? -9.057 -5.625 6.507 1.00 9.81 91 THR A CA 1
ATOM 674 C C . THR A 1 91 ? -7.708 -4.969 6.774 1.00 9.32 91 THR A C 1
ATOM 675 O O . THR A 1 91 ? -6.734 -5.220 6.053 1.00 10.61 91 THR A O 1
ATOM 679 N N . ALA A 1 92 ? -7.645 -4.130 7.805 1.00 9.35 92 ALA A N 1
ATOM 680 C CA . ALA A 1 92 ? -6.440 -3.340 8.017 1.00 9.41 92 ALA A CA 1
ATOM 681 C C . ALA A 1 92 ? -6.597 -2.539 9.297 1.00 8.20 92 ALA A C 1
ATOM 682 O O . ALA A 1 92 ? -7.709 -2.362 9.809 1.00 8.87 92 ALA A O 1
ATOM 684 N N . VAL A 1 93 ? -5.477 -2.023 9.791 1.00 8.24 93 VAL A N 1
ATOM 685 C CA . VAL A 1 93 ? -5.519 -0.994 10.821 1.00 8.89 93 VAL A CA 1
ATOM 686 C C . VAL A 1 93 ? -5.587 0.361 10.123 1.00 7.90 93 VAL A C 1
ATOM 687 O O . VAL A 1 93 ? -4.710 0.693 9.323 1.00 9.45 93 VAL A O 1
ATOM 691 N N . TYR A 1 94 ? -6.625 1.140 10.413 1.00 8.96 94 TYR A N 1
ATOM 692 C CA . TYR A 1 94 ? -6.836 2.445 9.801 1.00 8.26 94 TYR A CA 1
ATOM 693 C C . TYR A 1 94 ? -6.342 3.538 10.738 1.00 7.92 94 TYR A C 1
ATOM 694 O O . TYR A 1 94 ? -6.642 3.520 11.938 1.00 9.42 94 TYR A O 1
ATOM 703 N N . TYR A 1 95 ? -5.586 4.483 10.186 1.00 8.05 95 TYR A N 1
ATOM 704 C CA . TYR A 1 95 ? -4.996 5.590 10.924 1.00 8.52 95 TYR A CA 1
ATOM 705 C C . TYR A 1 95 ? -5.431 6.910 10.316 1.00 8.51 95 TYR A C 1
ATOM 706 O O . TYR A 1 95 ? -5.563 7.032 9.092 1.00 9.43 95 TYR A O 1
ATOM 715 N N . CYS A 1 96 ? -5.639 7.872 11.179 1.00 8.73 96 CYS A N 1
ATOM 716 C CA A CYS A 1 96 ? -5.850 9.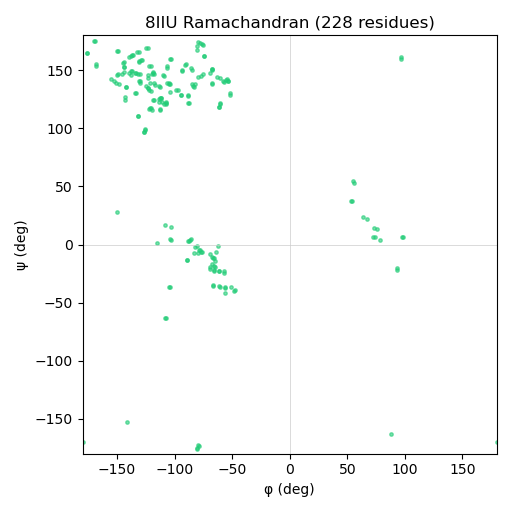257 10.703 0.14 9.86 96 CYS A CA 1
ATOM 717 C CA B CYS A 1 96 ? -5.890 9.258 10.704 0.86 8.82 96 CYS A CA 1
ATOM 718 C C . CYS A 1 96 ? -4.667 10.125 11.128 1.00 8.37 96 CYS A C 1
ATOM 719 O O . CYS A 1 96 ? -3.939 9.871 12.144 1.00 10.01 96 CYS A O 1
ATOM 724 N N . ALA A 1 97 ? -4.394 11.154 10.329 1.00 8.71 97 ALA A N 1
ATOM 725 C CA . ALA A 1 97 ? -3.225 12.001 10.514 1.00 8.71 97 ALA A CA 1
ATOM 726 C C . ALA A 1 97 ? -3.587 13.434 10.150 1.00 8.40 97 ALA A C 1
ATOM 727 O O . ALA A 1 97 ? -4.491 13.671 9.340 1.00 9.34 97 ALA A O 1
ATOM 729 N N . SER A 1 98 ? -2.884 14.392 10.758 1.00 8.38 98 SER A N 1
ATOM 730 C CA . SER A 1 98 ? -3.126 15.811 10.537 1.00 9.78 98 SER A CA 1
ATOM 731 C C . SER A 1 98 ? -1.884 16.488 9.970 1.00 9.24 98 SER A C 1
ATOM 732 O O . SER A 1 98 ? -0.750 16.110 10.286 1.00 9.88 98 SER A O 1
ATOM 735 N N . SER A 1 99 ? -2.115 17.496 9.129 1.00 9.17 99 SER A N 1
ATOM 736 C CA . SER A 1 99 ? -1.048 18.263 8.498 1.00 10.05 99 SER A CA 1
ATOM 737 C C . SER A 1 99 ? -1.494 19.707 8.341 1.00 10.51 99 SER A C 1
ATOM 738 O O . SER A 1 99 ? -2.660 19.964 8.054 1.00 11.87 99 SER A O 1
ATOM 741 N N . ARG A 1 100 ? -0.555 20.651 8.439 1.00 11.60 100 ARG A N 1
ATOM 742 C CA . ARG A 1 100 ? -0.917 22.024 8.109 1.00 12.59 100 ARG A CA 1
ATOM 743 C C . ARG A 1 100 ? -0.929 22.272 6.611 1.00 12.87 100 ARG A C 1
ATOM 744 O O . ARG A 1 100 ? -1.358 23.350 6.181 1.00 14.23 100 ARG A O 1
ATOM 752 N N . ALA A 1 101 ? -0.483 21.308 5.811 1.00 11.78 101 ALA A N 1
ATOM 753 C CA . ALA A 1 101 ? -0.384 21.514 4.372 1.00 12.11 101 ALA A CA 1
ATOM 754 C C . ALA A 1 101 ? -1.745 21.816 3.761 1.00 13.35 101 ALA A C 1
ATOM 755 O O . ALA A 1 101 ? -2.770 21.260 4.174 1.00 14.09 101 ALA A O 1
ATOM 757 N N . TYR A 1 102 ? -1.744 22.699 2.763 1.00 16.01 102 TYR A N 1
ATOM 758 C CA . TYR A 1 102 ? -2.964 22.972 2.024 1.00 15.58 102 TYR A CA 1
ATOM 759 C C . TYR A 1 102 ? -3.261 21.817 1.077 1.00 15.79 102 TYR A C 1
ATOM 760 O O . TYR A 1 102 ? -2.454 20.906 0.889 1.00 15.36 102 TYR A O 1
ATOM 769 N N . GLY A 1 103 ? -4.444 21.863 0.476 1.00 14.45 103 GLY A N 1
ATOM 770 C CA . GLY A 1 103 ? -4.840 20.836 -0.464 1.00 14.53 103 GLY A CA 1
ATOM 771 C C . GLY A 1 103 ? -3.935 20.763 -1.675 1.00 15.12 103 GLY A C 1
ATOM 772 O O . GLY A 1 103 ? -3.836 21.724 -2.443 1.00 17.68 103 GLY A O 1
ATOM 773 N N . SER A 1 104 ? -3.280 19.626 -1.864 1.00 14.12 104 SER A N 1
ATOM 774 C CA . SER A 1 104 ? -2.412 19.397 -3.012 1.00 15.94 104 SER A CA 1
ATOM 775 C C . SER A 1 104 ? -2.069 17.916 -3.035 1.00 13.95 104 SER A C 1
ATOM 776 O O . SER A 1 104 ? -2.420 17.164 -2.122 1.00 13.76 104 SER A O 1
ATOM 779 N N . SER A 1 105 ? -1.353 17.507 -4.082 1.00 13.68 105 SER A N 1
ATOM 780 C CA . SER A 1 105 ? -0.893 16.127 -4.190 1.00 12.98 105 SER A CA 1
ATOM 781 C C . SER A 1 105 ? -0.036 15.689 -3.006 1.00 12.04 105 SER A C 1
ATOM 782 O O . SER A 1 105 ? 0.033 14.490 -2.726 1.00 11.65 105 SER A O 1
ATOM 785 N N . ARG A 1 106 ? 0.607 16.622 -2.297 1.00 10.86 106 ARG A N 1
ATOM 786 C CA . ARG A 1 106 ? 1.383 16.237 -1.126 1.00 11.70 106 ARG A CA 1
ATOM 787 C C . ARG A 1 106 ? 0.521 15.591 -0.042 1.00 10.82 106 ARG A C 1
ATOM 788 O O . ARG A 1 106 ? 1.049 14.845 0.792 1.00 10.21 106 ARG A O 1
ATOM 796 N N . LEU A 1 107 ? -0.792 15.845 -0.033 1.00 9.73 107 LEU A N 1
ATOM 797 C CA . LEU A 1 107 ? -1.651 15.220 0.967 1.00 10.02 107 LEU A CA 1
ATOM 798 C C . LEU A 1 107 ? -1.743 13.708 0.805 1.00 9.36 107 LEU A C 1
ATOM 799 O O . LEU A 1 107 ? -2.257 13.039 1.710 1.00 10.18 107 LEU A O 1
ATOM 804 N N . ARG A 1 108 ? -1.263 13.151 -0.312 1.00 9.01 108 ARG A N 1
ATOM 805 C CA . ARG A 1 108 ? -1.299 11.705 -0.494 1.00 8.59 108 ARG A CA 1
ATOM 806 C C . ARG A 1 108 ? -0.073 10.995 0.072 1.00 9.76 108 ARG A C 1
ATOM 807 O O . ARG A 1 108 ? 0.035 9.773 -0.073 1.00 10.26 108 ARG A O 1
ATOM 815 N N . LEU A 1 109 ? 0.849 11.721 0.705 1.00 9.01 109 LEU A N 1
ATOM 816 C CA . LEU A 1 109 ? 2.100 11.166 1.206 1.00 10.06 109 LEU A CA 1
ATOM 817 C C . LEU A 1 109 ? 2.126 11.211 2.729 1.00 9.93 109 LEU A C 1
ATOM 818 O O . LEU A 1 109 ? 1.803 12.239 3.334 1.00 10.53 109 LEU A O 1
ATOM 823 N N . ALA A 1 110 ? 2.573 10.112 3.348 1.00 10.74 110 ALA A N 1
ATOM 824 C CA . ALA A 1 110 ? 2.614 10.043 4.809 1.00 11.19 110 ALA A CA 1
ATOM 825 C C . ALA A 1 110 ? 3.537 11.104 5.395 1.00 11.50 110 ALA A C 1
ATOM 826 O O . ALA A 1 110 ? 3.257 11.664 6.463 1.00 12.54 110 ALA A O 1
ATOM 828 N N . ASP A 1 111 ? 4.639 11.400 4.706 1.00 12.55 111 ASP A N 1
ATOM 829 C CA . ASP A 1 111 ? 5.626 12.335 5.242 1.00 13.47 111 ASP A CA 1
ATOM 830 C C . ASP A 1 111 ? 5.083 13.752 5.377 1.00 13.90 111 ASP A C 1
ATOM 831 O O . ASP A 1 111 ? 5.658 14.554 6.117 1.00 14.02 111 ASP A O 1
ATOM 836 N N . THR A 1 112 ? 3.995 14.079 4.678 1.00 10.20 112 THR A N 1
ATOM 837 C CA . THR A 1 112 ? 3.378 15.396 4.788 1.00 11.04 112 THR A CA 1
ATOM 838 C C . THR A 1 112 ? 2.727 15.617 6.146 1.00 11.18 112 THR A C 1
ATOM 839 O O . THR A 1 112 ? 2.476 16.766 6.528 1.00 12.56 112 THR A O 1
ATOM 843 N N . TYR A 1 113 ? 2.436 14.548 6.874 1.00 9.83 113 TYR A N 1
ATOM 844 C CA . TYR A 1 113 ? 1.636 14.652 8.079 1.00 9.09 113 TYR A CA 1
ATOM 845 C C . TYR A 1 113 ? 2.497 14.798 9.326 1.00 11.32 113 TYR A C 1
ATOM 846 O O . TYR A 1 113 ? 3.627 14.306 9.401 1.00 13.57 113 TYR A O 1
ATOM 855 N N . GLU A 1 114 ? 1.938 15.498 10.303 1.00 11.31 114 GLU A N 1
ATOM 856 C CA . GLU A 1 114 ? 2.630 15.883 11.523 1.00 11.71 114 GLU A CA 1
ATOM 857 C C . GLU A 1 114 ? 2.227 15.050 12.727 1.00 11.66 114 GLU A C 1
ATOM 858 O O . GLU A 1 114 ? 3.068 14.757 13.582 1.00 14.57 114 GLU A O 1
ATOM 864 N N . TYR A 1 115 ? 0.959 14.668 12.823 1.00 11.00 115 TYR A N 1
ATOM 865 C CA . TYR A 1 115 ? 0.432 13.925 13.957 1.00 12.04 115 TYR A CA 1
ATOM 866 C C . TYR A 1 115 ? -0.382 12.747 13.449 1.00 11.45 115 TYR A C 1
ATOM 867 O O . TYR A 1 115 ? -1.041 12.844 12.412 1.00 10.92 115 TYR A O 1
ATOM 876 N N . TRP A 1 116 ? -0.350 11.650 14.209 1.00 10.52 116 TRP A N 1
ATOM 877 C CA . TRP A 1 116 ? -1.010 10.398 13.871 1.00 12.69 116 TRP A CA 1
ATOM 878 C C . TRP A 1 116 ? -1.765 9.881 15.085 1.00 11.45 116 TRP A C 1
ATOM 879 O O . TRP A 1 116 ? -1.343 10.083 16.227 1.00 12.28 116 TRP A O 1
ATOM 890 N N . GLY A 1 117 ? -2.884 9.209 14.831 1.00 10.94 117 GLY A N 1
ATOM 891 C CA . GLY A 1 117 ? -3.591 8.500 15.875 1.00 10.63 117 GLY A CA 1
ATOM 892 C C . GLY A 1 117 ? -2.979 7.142 16.177 1.00 10.22 117 GLY A C 1
ATOM 893 O O . GLY A 1 117 ? -1.953 6.741 15.630 1.00 12.52 117 GLY A O 1
ATOM 894 N N . GLN A 1 118 ? -3.648 6.417 17.069 1.00 9.48 118 GLN A N 1
ATOM 895 C CA . GLN A 1 118 ? -3.234 5.072 17.441 1.00 8.05 118 GLN A CA 1
ATOM 896 C C . GLN A 1 118 ? -3.833 3.985 16.559 1.00 8.77 118 GLN A C 1
ATOM 897 O O . GLN A 1 118 ? -3.384 2.835 16.636 1.00 10.05 118 GLN A O 1
ATOM 903 N N . GLY A 1 119 ? -4.842 4.297 15.757 1.00 8.76 119 GLY A N 1
ATOM 904 C CA . GLY A 1 119 ? -5.383 3.346 14.808 1.00 9.52 119 GLY A CA 1
ATOM 905 C C . GLY A 1 119 ? -6.612 2.611 15.325 1.00 10.06 119 GLY A C 1
ATOM 906 O O . GLY A 1 119 ? -6.877 2.526 16.529 1.00 11.27 119 GLY A O 1
ATOM 907 N N . THR A 1 120 ? -7.373 2.063 14.378 1.00 9.83 120 THR A N 1
ATOM 908 C CA . THR A 1 120 ? -8.540 1.249 14.687 1.00 9.61 120 THR A CA 1
ATOM 909 C C . THR A 1 120 ? -8.604 0.114 13.676 1.00 9.66 120 THR A C 1
ATOM 910 O O . THR A 1 120 ? -8.363 0.334 12.486 1.00 9.80 120 THR A O 1
ATOM 914 N N . LEU A 1 121 ? -8.868 -1.099 14.153 1.00 9.35 121 LEU A N 1
ATOM 915 C CA . LEU A 1 121 ? -8.836 -2.288 13.312 1.00 8.67 121 LEU A CA 1
ATOM 916 C C . LEU A 1 121 ? -10.189 -2.523 12.659 1.00 8.65 121 LEU A C 1
ATOM 917 O O . LEU A 1 121 ? -11.217 -2.577 13.346 1.00 9.75 121 LEU A O 1
ATOM 922 N N . VAL A 1 122 ? -10.185 -2.701 11.341 1.00 8.45 122 VAL A N 1
ATOM 923 C CA . VAL A 1 122 ? -11.364 -3.124 10.593 1.00 9.33 122 VAL A 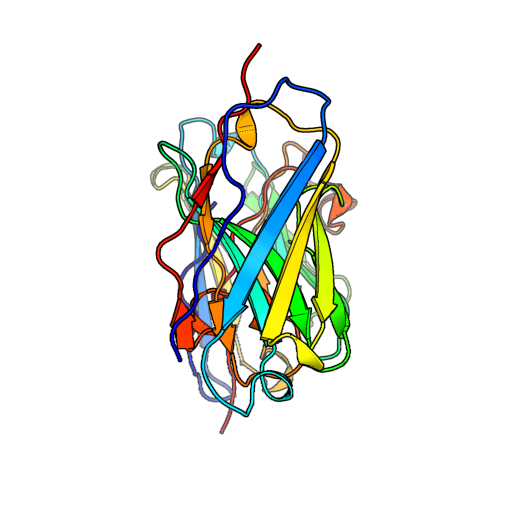CA 1
ATOM 924 C C . VAL A 1 122 ? -11.089 -4.512 10.039 1.00 9.70 122 VAL A C 1
ATOM 925 O O . VAL A 1 122 ? -10.088 -4.723 9.346 1.00 9.62 122 VAL A O 1
ATOM 929 N N . THR A 1 123 ? -11.976 -5.456 10.332 1.00 8.35 123 THR A N 1
ATOM 930 C CA . THR A 1 123 ? -11.884 -6.806 9.792 1.00 10.69 123 THR A CA 1
ATOM 931 C C . THR A 1 123 ? -13.125 -7.053 8.948 1.00 10.20 123 THR A C 1
ATOM 932 O O . THR A 1 123 ? -14.249 -6.876 9.431 1.00 11.24 123 THR A O 1
ATOM 936 N N . VAL A 1 124 ? -12.925 -7.425 7.688 1.00 11.50 124 VAL A N 1
ATOM 937 C CA . VAL A 1 124 ? -14.013 -7.728 6.768 1.00 11.59 124 VAL A CA 1
ATOM 938 C C . VAL A 1 124 ? -13.952 -9.218 6.460 1.00 11.08 124 VAL A C 1
ATOM 939 O O . VAL A 1 124 ? -12.981 -9.690 5.854 1.00 12.03 124 VAL A O 1
ATOM 943 N N . SER A 1 125 ? -14.996 -9.953 6.844 1.00 11.69 125 SER A N 1
ATOM 944 C CA . SER A 1 125 ? -15.014 -11.391 6.632 1.00 14.89 125 SER A CA 1
ATOM 945 C C . SER A 1 125 ? -16.450 -11.873 6.497 1.00 15.48 125 SER A C 1
ATOM 946 O O . SER A 1 125 ? -17.347 -11.399 7.202 1.00 15.31 125 SER A O 1
ATOM 949 N N . SER A 1 126 ? -16.655 -12.816 5.580 1.00 20.10 126 SER A N 1
ATOM 950 C CA . SER A 1 126 ? -17.912 -13.549 5.482 1.00 23.50 126 SER A CA 1
ATOM 951 C C . SER A 1 126 ? -18.027 -14.588 6.593 1.00 24.54 126 SER A C 1
ATOM 952 O O . SER A 1 126 ? -17.146 -14.711 7.441 1.00 27.87 126 SER A O 1
ATOM 955 N N . VAL B 1 3 ? 0.002 -15.309 32.410 1.00 23.44 3 VAL B N 1
ATOM 956 C CA . VAL B 1 3 ? 1.310 -14.725 32.144 1.00 22.42 3 VAL B CA 1
ATOM 957 C C . VAL B 1 3 ? 1.464 -13.448 32.949 1.00 21.08 3 VAL B C 1
ATOM 958 O O . VAL B 1 3 ? 0.688 -12.506 32.784 1.00 21.84 3 VAL B O 1
ATOM 960 N N . GLN B 1 4 ? 2.465 -13.416 33.821 1.00 16.25 4 GLN B N 1
ATOM 961 C CA . GLN B 1 4 ? 2.769 -12.228 34.604 1.00 14.33 4 GLN B CA 1
ATOM 962 C C . GLN B 1 4 ? 3.996 -11.547 34.019 1.00 13.57 4 GLN B C 1
ATOM 963 O O . GLN B 1 4 ? 5.011 -12.200 33.758 1.00 13.24 4 GLN B O 1
ATOM 969 N N . LEU B 1 5 ? 3.892 -10.240 33.812 1.00 12.27 5 LEU B N 1
ATOM 970 C CA . LEU B 1 5 ? 4.941 -9.445 33.199 1.00 11.79 5 LEU B CA 1
ATOM 971 C C . LEU B 1 5 ? 5.408 -8.403 34.201 1.00 10.88 5 LEU B C 1
ATOM 972 O O . LEU B 1 5 ? 4.591 -7.807 34.909 1.00 12.13 5 LEU B O 1
ATOM 977 N N . VAL B 1 6 ? 6.717 -8.181 34.261 1.00 11.49 6 VAL B N 1
ATOM 978 C CA . VAL B 1 6 ? 7.293 -7.218 35.194 1.00 12.44 6 VAL B CA 1
ATOM 979 C C . VAL B 1 6 ? 8.268 -6.335 34.434 1.00 10.52 6 VAL B C 1
ATOM 980 O O . VAL B 1 6 ? 9.334 -6.803 34.008 1.00 12.73 6 VAL B O 1
ATOM 984 N N . GLU B 1 7 ? 7.909 -5.065 34.261 1.00 9.98 7 GLU B N 1
ATOM 985 C CA . GLU B 1 7 ? 8.810 -4.088 33.670 1.00 10.21 7 GLU B CA 1
ATOM 986 C C . GLU B 1 7 ? 9.740 -3.505 34.728 1.00 11.68 7 GLU B C 1
ATOM 987 O O . GLU B 1 7 ? 9.382 -3.356 35.899 1.00 12.96 7 GLU B O 1
ATOM 993 N N A SER B 1 8 ? 10.942 -3.150 34.290 0.53 11.51 8 SER B N 1
ATOM 994 N N B SER B 1 8 ? 10.944 -3.146 34.288 0.47 11.69 8 SER B N 1
ATOM 995 C CA A SER B 1 8 ? 11.951 -2.586 35.167 0.53 10.87 8 SER B CA 1
ATOM 996 C CA B SER B 1 8 ? 11.966 -2.608 35.168 0.47 11.20 8 SER B CA 1
ATOM 997 C C A SER B 1 8 ? 12.815 -1.608 34.393 0.53 11.68 8 SER B C 1
ATOM 998 C C B SER B 1 8 ? 12.819 -1.615 34.396 0.47 11.86 8 SER B C 1
ATOM 999 O O A SER B 1 8 ? 12.933 -1.681 33.167 0.53 12.15 8 SER B O 1
ATOM 1000 O O B SER B 1 8 ? 12.938 -1.686 33.169 0.47 12.33 8 SER B O 1
ATOM 1005 N N . GLY B 1 9 ? 13.434 -0.700 35.140 1.00 11.94 9 GLY B N 1
ATOM 1006 C CA . GLY B 1 9 ? 14.443 0.193 34.612 1.00 11.21 9 GLY B CA 1
ATOM 1007 C C . GLY B 1 9 ? 14.114 1.663 34.705 1.00 12.27 9 GLY B C 1
ATOM 1008 O O . GLY B 1 9 ? 14.990 2.489 34.416 1.00 13.04 9 GLY B O 1
ATOM 1009 N N . GLY B 1 10 ? 12.906 2.038 35.118 1.00 12.36 10 GLY B N 1
ATOM 1010 C CA . GLY B 1 10 ? 12.540 3.442 35.134 1.00 13.62 10 GLY B CA 1
ATOM 1011 C C . GLY B 1 10 ? 13.314 4.240 36.166 1.00 12.72 10 GLY B C 1
ATOM 1012 O O . GLY B 1 10 ? 13.736 3.730 37.206 1.00 14.43 10 GLY B O 1
ATOM 1013 N N . GLY B 1 11 ? 13.499 5.516 35.857 1.00 12.27 11 GLY B N 1
ATOM 1014 C CA . GLY B 1 11 ? 14.153 6.444 36.757 1.00 13.31 11 GLY B CA 1
ATOM 1015 C C . GLY B 1 11 ? 14.201 7.822 36.131 1.00 12.09 11 GLY B C 1
ATOM 1016 O O . GLY B 1 11 ? 13.562 8.079 35.109 1.00 13.60 11 GLY B O 1
ATOM 1017 N N . LEU B 1 12 ? 14.954 8.715 36.764 1.00 12.24 12 LEU B N 1
ATOM 1018 C CA . LEU B 1 12 ? 15.114 10.082 36.289 1.00 12.32 12 LEU B CA 1
ATOM 1019 C C . LEU B 1 12 ? 16.371 10.190 35.436 1.00 12.15 12 LEU B C 1
ATOM 1020 O O . LEU B 1 12 ? 17.457 9.788 35.872 1.00 13.03 12 LEU B O 1
ATOM 1025 N N . VAL B 1 13 ? 16.227 10.748 34.229 1.00 12.49 13 VAL B N 1
ATOM 1026 C CA . VAL B 1 13 ? 17.311 10.823 33.255 1.00 13.15 13 VAL B CA 1
ATOM 1027 C C . VAL B 1 13 ? 17.311 12.211 32.621 1.00 12.95 13 VAL B C 1
ATOM 1028 O O . VAL B 1 13 ? 16.263 12.844 32.471 1.00 13.38 13 VAL B O 1
ATOM 1032 N N . GLN B 1 14 ? 18.502 12.681 32.235 1.00 14.15 14 GLN B N 1
ATOM 1033 C CA . GLN B 1 14 ? 18.668 13.966 31.577 1.00 14.21 14 GLN B CA 1
ATOM 1034 C C . GLN B 1 14 ? 18.210 13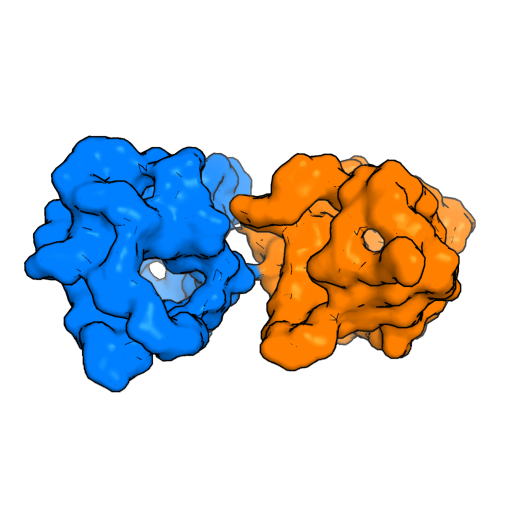.896 30.122 1.00 13.30 14 GLN B C 1
ATOM 1035 O O . GLN B 1 14 ? 18.364 12.864 29.464 1.00 14.14 14 GLN B O 1
ATOM 1041 N N . PRO B 1 15 ? 17.659 14.987 29.594 1.00 13.91 15 PRO B N 1
ATOM 1042 C CA . PRO B 1 15 ? 17.428 15.069 28.147 1.00 14.72 15 PRO B CA 1
ATOM 1043 C C . PRO B 1 15 ? 18.711 14.778 27.381 1.00 14.62 15 PRO B C 1
ATOM 1044 O O . PRO B 1 15 ? 19.799 15.207 27.771 1.00 15.75 15 PRO B O 1
ATOM 1048 N N . GLY B 1 16 ? 18.581 14.049 26.275 1.00 14.95 16 GLY B N 1
ATOM 1049 C CA . GLY B 1 16 ? 19.711 13.718 25.439 1.00 14.49 16 GLY B CA 1
ATOM 1050 C C . GLY B 1 16 ? 20.356 12.389 25.758 1.00 14.76 16 GLY B C 1
ATOM 1051 O O . GLY B 1 16 ? 21.034 11.821 24.896 1.00 18.32 16 GLY B O 1
ATOM 1052 N N . GLY B 1 17 ? 20.140 11.868 26.961 1.00 14.38 17 GLY B N 1
ATOM 1053 C CA . GLY B 1 17 ? 20.690 10.593 27.361 1.00 15.98 17 GLY B CA 1
ATOM 1054 C C . GLY B 1 17 ? 19.908 9.424 26.792 1.00 13.90 17 GLY B C 1
ATOM 1055 O O . GLY B 1 17 ? 19.008 9.573 25.961 1.00 15.02 17 GLY B O 1
ATOM 1056 N N . SER B 1 18 ? 20.287 8.231 27.247 1.00 14.89 18 SER B N 1
ATOM 1057 C CA . SER B 1 18 ? 19.681 6.980 26.816 1.00 15.10 18 SER B CA 1
ATOM 1058 C C . SER B 1 18 ? 19.281 6.157 28.030 1.00 14.38 18 SER B C 1
ATOM 1059 O O . SER B 1 18 ? 19.787 6.353 29.137 1.00 16.15 18 SER B O 1
ATOM 1062 N N . LEU B 1 19 ? 18.346 5.234 27.820 1.00 13.13 19 LEU B N 1
ATOM 1063 C CA . LEU B 1 19 ? 17.871 4.385 28.903 1.00 12.16 19 LEU B CA 1
ATOM 1064 C C . LEU B 1 19 ? 17.419 3.054 28.328 1.00 12.94 19 LEU B C 1
ATOM 1065 O O . LEU B 1 19 ? 16.742 3.015 27.299 1.00 14.93 19 LEU B O 1
ATOM 1070 N N . ARG B 1 20 ? 17.745 1.973 29.015 1.00 12.93 20 ARG B N 1
ATOM 1071 C CA . ARG B 1 20 ? 17.239 0.660 28.654 1.00 13.95 20 ARG B CA 1
ATOM 1072 C C . ARG B 1 20 ? 16.277 0.181 29.731 1.00 14.08 20 ARG B C 1
ATOM 1073 O O . ARG B 1 20 ? 16.612 0.183 30.919 1.00 14.33 20 ARG B O 1
ATOM 1081 N N . LEU B 1 21 ? 15.081 -0.191 29.316 1.00 12.24 21 LEU B N 1
ATOM 1082 C CA . LEU B 1 21 ? 14.125 -0.864 30.171 1.00 10.81 21 LEU B CA 1
ATOM 1083 C C . LEU B 1 21 ? 14.113 -2.338 29.803 1.00 12.36 21 LEU B C 1
ATOM 1084 O O . LEU B 1 21 ? 14.515 -2.737 28.703 1.00 12.40 21 LEU B O 1
ATOM 1089 N N . SER B 1 22 ? 13.625 -3.154 30.727 1.00 11.63 22 SER B N 1
ATOM 1090 C CA . SER B 1 22 ? 13.445 -4.569 30.430 1.00 12.57 22 SER B CA 1
ATOM 1091 C C . SER B 1 22 ? 12.106 -5.033 30.973 1.00 12.39 22 SER B C 1
ATOM 1092 O O . SER B 1 22 ? 11.484 -4.365 31.792 1.00 13.14 22 SER B O 1
ATOM 1095 N N . CYS B 1 23 ? 11.654 -6.177 30.488 1.00 11.44 23 CYS B N 1
ATOM 1096 C CA . CYS B 1 23 ? 10.445 -6.788 31.009 1.00 11.63 23 CYS B CA 1
ATOM 1097 C C . CYS B 1 23 ? 10.645 -8.286 31.015 1.00 13.06 23 CYS B C 1
ATOM 1098 O O . CYS B 1 23 ? 11.014 -8.875 29.992 1.00 13.08 23 CYS B O 1
ATOM 1101 N N . ALA B 1 24 ? 10.411 -8.886 32.172 1.00 11.79 24 ALA B N 1
ATOM 1102 C CA . ALA B 1 24 ? 10.503 -10.329 32.324 1.00 12.58 24 ALA B CA 1
ATOM 1103 C C . ALA B 1 24 ? 9.108 -10.932 32.397 1.00 13.37 24 ALA B C 1
ATOM 1104 O O . ALA B 1 24 ? 8.207 -10.370 33.031 1.00 14.21 24 ALA B O 1
ATOM 1106 N N . ALA B 1 25 ? 8.934 -12.068 31.728 1.00 14.04 25 ALA B N 1
ATOM 1107 C CA . ALA B 1 25 ? 7.686 -12.812 31.712 1.00 16.21 25 ALA B CA 1
ATOM 1108 C C . ALA B 1 25 ? 7.816 -14.116 32.488 1.00 15.07 25 ALA B C 1
ATOM 1109 O O . ALA B 1 25 ? 8.873 -14.750 32.507 1.00 17.05 25 ALA B O 1
ATOM 1111 N N . SER B 1 26 ? 6.724 -14.507 33.136 1.00 15.86 26 SER B N 1
ATOM 1112 C CA . SER B 1 26 ? 6.631 -15.822 33.741 1.00 17.64 26 SER B CA 1
ATOM 1113 C C . SER B 1 26 ? 6.290 -16.851 32.662 1.00 19.48 26 SER B C 1
ATOM 1114 O O . SER B 1 26 ? 5.966 -16.508 31.522 1.00 19.57 26 SER B O 1
ATOM 1117 N N . GLY B 1 27 ? 6.358 -18.125 33.032 1.00 20.21 27 GLY B N 1
ATOM 1118 C CA . GLY B 1 27 ? 5.898 -19.189 32.162 1.00 21.41 27 GLY B CA 1
ATOM 1119 C C . GLY B 1 27 ? 6.972 -19.783 31.268 1.00 18.50 27 GLY B C 1
ATOM 1120 O O . GLY B 1 27 ? 8.125 -19.344 31.213 1.00 20.77 27 GLY B O 1
ATOM 1121 N N A ARG B 1 28 ? 6.565 -20.823 30.544 0.55 15.45 28 ARG B N 1
ATOM 1122 N N B ARG B 1 28 ? 6.560 -20.816 30.533 0.45 15.20 28 ARG B N 1
ATOM 1123 C CA A ARG B 1 28 ? 7.484 -21.644 29.770 0.55 15.59 28 ARG B CA 1
ATOM 1124 C CA B ARG B 1 28 ? 7.475 -21.650 29.769 0.45 14.98 28 ARG B CA 1
ATOM 1125 C C A ARG B 1 28 ? 7.360 -21.441 28.267 0.55 15.52 28 ARG B C 1
ATOM 1126 C C B ARG B 1 28 ? 7.379 -21.421 28.268 0.45 15.27 28 ARG B C 1
ATOM 1127 O O A ARG B 1 28 ? 8.076 -22.103 27.509 0.55 16.04 28 ARG B O 1
ATOM 1128 O O B ARG B 1 28 ? 8.129 -22.049 27.512 0.45 15.89 28 ARG B O 1
ATOM 1143 N N . THR B 1 29 ? 6.476 -20.553 27.816 1.00 16.46 29 THR B N 1
ATOM 1144 C CA . THR B 1 29 ? 6.187 -20.368 26.396 1.00 17.05 29 THR B CA 1
ATOM 1145 C C . THR B 1 29 ? 6.450 -18.941 25.914 1.00 17.12 29 THR B C 1
ATOM 1146 O O . THR B 1 29 ? 5.783 -18.460 24.998 1.00 16.62 29 THR B O 1
ATOM 1150 N N . PHE B 1 30 ? 7.381 -18.240 26.568 1.00 13.77 30 PHE B N 1
ATOM 1151 C CA . PHE B 1 30 ? 7.729 -16.874 26.177 1.00 13.25 30 PHE B CA 1
ATOM 1152 C C . PHE B 1 30 ? 8.047 -16.779 24.690 1.00 12.79 30 PHE B C 1
ATOM 1153 O O . PHE B 1 30 ? 7.735 -15.771 24.047 1.00 13.03 30 PHE B O 1
ATOM 1161 N N . SER B 1 31 ? 8.692 -17.803 24.128 1.00 12.87 31 SER B N 1
ATOM 1162 C CA . SER B 1 31 ? 9.045 -17.766 22.714 1.00 15.53 31 SER B CA 1
ATOM 1163 C C . SER B 1 31 ? 7.819 -17.757 21.810 1.00 13.53 31 SER B C 1
ATOM 1164 O O . SER B 1 31 ? 7.956 -17.479 20.613 1.00 16.46 31 SER B O 1
ATOM 1167 N N . SER B 1 32 ? 6.642 -18.077 22.343 1.00 15.13 32 SER B N 1
ATOM 1168 C CA . SER B 1 32 ? 5.395 -18.063 21.592 1.00 16.90 32 SER B CA 1
ATOM 1169 C C . SER B 1 32 ? 4.722 -16.698 21.585 1.00 16.34 32 SER B C 1
ATOM 1170 O O . SER B 1 32 ? 3.630 -16.570 21.021 1.00 15.98 32 SER B O 1
ATOM 1173 N N . TYR B 1 33 ? 5.339 -15.672 22.162 1.00 12.61 33 TYR B N 1
ATOM 1174 C CA . TYR B 1 33 ? 4.691 -14.375 22.288 1.00 12.11 33 TYR B CA 1
ATOM 1175 C C . TYR B 1 33 ? 5.428 -13.302 21.509 1.00 10.57 33 TYR B C 1
ATOM 1176 O O . TYR B 1 33 ? 6.659 -13.205 21.566 1.00 11.45 33 TYR B O 1
ATOM 1185 N N . SER B 1 34 ? 4.655 -12.471 20.817 1.00 9.70 34 SER B N 1
ATOM 1186 C CA . SER B 1 34 ? 5.107 -11.147 20.426 1.00 8.31 34 SER B CA 1
ATOM 1187 C C . SER B 1 34 ? 4.965 -10.218 21.623 1.00 8.12 34 SER B C 1
ATOM 1188 O O . SER B 1 34 ? 4.024 -10.338 22.411 1.00 10.91 34 SER B O 1
ATOM 1191 N N . MET B 1 35 ? 5.898 -9.288 21.762 1.00 7.95 35 MET B N 1
ATOM 1192 C CA . MET B 1 35 ? 5.919 -8.403 22.919 1.00 9.46 35 MET B CA 1
ATOM 1193 C C . MET B 1 35 ? 5.882 -6.956 22.465 1.00 10.26 35 MET B C 1
ATOM 1194 O O . MET B 1 35 ? 6.617 -6.575 21.554 1.00 9.72 35 MET B O 1
ATOM 1199 N N . GLY B 1 36 ? 5.051 -6.156 23.105 1.00 9.33 36 GLY B N 1
ATOM 1200 C CA . GLY B 1 36 ? 4.862 -4.772 22.698 1.00 10.45 36 GLY B CA 1
ATOM 1201 C C . GLY B 1 36 ? 4.991 -3.831 23.874 1.00 10.28 36 GLY B C 1
ATOM 1202 O O . GLY B 1 36 ? 4.483 -4.102 24.957 1.00 12.59 36 GLY B O 1
ATOM 1203 N N . TRP B 1 37 ? 5.651 -2.708 23.642 1.00 8.72 37 TRP B N 1
ATOM 1204 C CA . TRP B 1 37 ? 5.780 -1.646 24.626 1.00 8.52 37 TRP B CA 1
ATOM 1205 C C . TRP B 1 37 ? 4.852 -0.498 24.267 1.00 9.19 37 TRP B C 1
ATOM 1206 O O . TRP B 1 37 ? 4.751 -0.102 23.091 1.00 9.28 37 TRP B O 1
ATOM 1217 N N . PHE B 1 38 ? 4.204 0.032 25.304 1.00 8.34 38 PHE B N 1
ATOM 1218 C CA . PHE B 1 38 ? 3.262 1.133 25.259 1.00 7.97 38 PHE B CA 1
ATOM 1219 C C . PHE B 1 38 ? 3.654 2.101 26.367 1.00 7.56 38 PHE B C 1
ATOM 1220 O O . PHE B 1 38 ? 4.415 1.760 27.275 1.00 9.22 38 PHE B O 1
ATOM 1228 N N . ARG B 1 39 ? 3.119 3.315 26.329 1.00 8.62 39 ARG B N 1
ATOM 1229 C CA . ARG B 1 39 ? 3.379 4.251 27.414 1.00 8.58 39 ARG B CA 1
ATOM 1230 C C . ARG B 1 39 ? 2.155 5.115 27.677 1.00 9.06 39 ARG B C 1
ATOM 1231 O O . ARG B 1 39 ? 1.307 5.315 26.803 1.00 10.24 39 ARG B O 1
ATOM 1239 N N . GLN B 1 40 ? 2.090 5.633 28.903 1.00 9.24 40 GLN B N 1
ATOM 1240 C CA . GLN B 1 40 ? 1.002 6.468 29.407 1.00 11.60 40 GLN B CA 1
ATOM 1241 C C . GLN B 1 40 ? 1.675 7.732 29.934 1.00 10.05 40 GLN B C 1
ATOM 1242 O O . GLN B 1 40 ? 2.211 7.731 31.046 1.00 9.40 40 GLN B O 1
ATOM 1248 N N . ALA B 1 41 ? 1.704 8.770 29.142 1.00 10.89 41 ALA B N 1
ATOM 1249 C CA . ALA B 1 41 ? 2.297 10.033 29.549 1.00 13.13 41 ALA B CA 1
ATOM 1250 C C . ALA B 1 41 ? 1.273 10.881 30.297 1.00 15.45 41 ALA B C 1
ATOM 1251 O O . ALA B 1 41 ? 0.065 10.727 30.089 1.00 14.91 41 ALA B O 1
ATOM 1253 N N . PRO B 1 42 ? 1.715 11.756 31.202 1.00 19.09 42 PRO B N 1
ATOM 1254 C CA . PRO B 1 42 ? 0.771 12.649 31.890 1.00 19.72 42 PRO B CA 1
ATOM 1255 C C . PRO B 1 42 ? -0.126 13.403 30.919 1.00 22.72 42 PRO B C 1
ATOM 1256 O O . PRO B 1 42 ? 0.341 14.005 29.947 1.00 22.17 42 PRO B O 1
ATOM 1260 N N . GLY B 1 43 ? -1.434 13.340 31.173 1.00 22.86 43 GLY B N 1
ATOM 1261 C CA . GLY B 1 43 ? -2.400 14.090 30.396 1.00 23.33 43 GLY B CA 1
ATOM 1262 C C . GLY B 1 43 ? -2.655 13.583 28.996 1.00 22.30 43 GLY B C 1
ATOM 1263 O O . GLY B 1 43 ? -3.261 14.304 28.197 1.00 25.70 43 GLY B O 1
ATOM 1264 N N . LYS B 1 44 ? -2.225 12.368 28.669 1.00 18.79 44 LYS B N 1
ATOM 1265 C CA . LYS B 1 44 ? -2.317 11.854 27.314 1.00 18.76 44 LYS B CA 1
ATOM 1266 C C . LYS B 1 44 ? -2.944 10.464 27.357 1.00 18.06 44 LYS B C 1
ATOM 1267 O O . LYS B 1 44 ? -2.912 9.782 28.387 1.00 19.36 44 LYS B O 1
ATOM 1273 N N . GLU B 1 45 ? -3.527 10.049 26.232 1.00 17.27 45 GLU B N 1
ATOM 1274 C CA . GLU B 1 45 ? -3.961 8.667 26.070 1.00 15.88 45 GLU B CA 1
ATOM 1275 C C . GLU B 1 45 ? -2.760 7.751 25.836 1.00 14.24 45 GLU B C 1
ATOM 1276 O O . GLU B 1 45 ? -1.669 8.196 25.491 1.00 15.08 45 GLU B O 1
ATOM 1282 N N . ARG B 1 46 ? -2.978 6.455 26.042 1.00 13.01 46 ARG B N 1
ATOM 1283 C CA . ARG B 1 46 ? -1.918 5.475 25.847 1.00 12.89 46 ARG B CA 1
ATOM 1284 C C . ARG B 1 46 ? -1.371 5.539 24.424 1.00 12.67 46 ARG B C 1
ATOM 1285 O O . ARG B 1 46 ? -2.123 5.695 23.455 1.00 13.61 46 ARG B O 1
ATOM 1293 N N . GLU B 1 47 ? -0.052 5.401 24.297 1.00 10.68 47 GLU B N 1
ATOM 1294 C CA . GLU B 1 47 ? 0.631 5.428 23.011 1.00 10.98 47 GLU B CA 1
ATOM 1295 C C . GLU B 1 47 ? 1.394 4.128 22.823 1.00 10.05 47 GLU B C 1
ATOM 1296 O O . GLU B 1 47 ? 2.118 3.692 23.731 1.00 10.76 47 GLU B O 1
ATOM 1302 N N . PHE B 1 48 ? 1.255 3.529 21.644 1.00 8.26 48 PHE B N 1
ATOM 1303 C CA . PHE B 1 48 ? 2.128 2.437 21.244 1.00 8.76 48 PHE B CA 1
ATOM 1304 C C . PHE B 1 48 ? 3.541 2.954 21.033 1.00 8.52 48 PHE B C 1
ATOM 1305 O O . PHE B 1 48 ? 3.753 4.016 20.440 1.00 10.17 48 PHE B O 1
ATOM 1313 N N . VAL B 1 49 ? 4.515 2.187 21.507 1.00 9.13 49 VAL B N 1
ATOM 1314 C CA . VAL B 1 49 ? 5.924 2.551 21.394 1.00 9.56 49 VAL B CA 1
ATOM 1315 C C . VAL B 1 49 ? 6.644 1.691 20.362 1.00 9.46 49 VAL B C 1
ATOM 1316 O O . VAL B 1 49 ? 7.137 2.204 19.353 1.00 10.36 49 VAL B O 1
ATOM 1320 N N . VAL B 1 50 ? 6.724 0.382 20.595 1.00 8.68 50 VAL B N 1
ATOM 1321 C CA . VAL B 1 50 ? 7.424 -0.499 19.654 1.00 9.25 50 VAL B CA 1
ATOM 1322 C C . VAL B 1 50 ? 7.108 -1.934 20.028 1.00 8.37 50 VAL B C 1
ATOM 1323 O O . VAL B 1 50 ? 6.818 -2.226 21.181 1.00 9.08 50 VAL B O 1
ATOM 1327 N N . ALA B 1 51 ? 7.204 -2.844 19.066 1.00 8.10 51 ALA B N 1
ATOM 1328 C CA . ALA B 1 51 ? 6.923 -4.242 19.347 1.00 8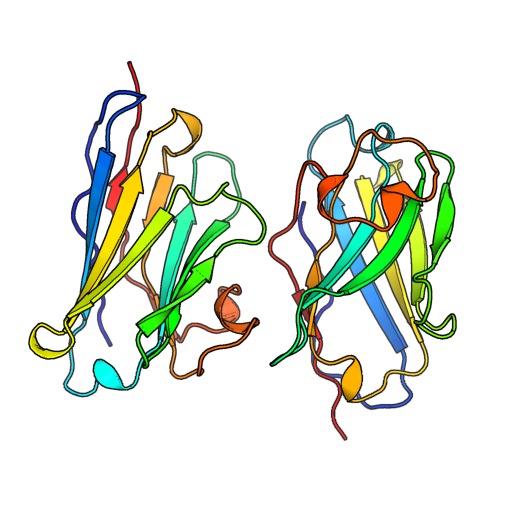.64 51 ALA B CA 1
ATOM 1329 C C . ALA B 1 51 ? 7.928 -5.121 18.628 1.00 8.29 51 ALA B C 1
ATOM 1330 O O . ALA B 1 51 ? 8.595 -4.701 17.683 1.00 8.91 51 ALA B O 1
ATOM 1332 N N . ILE B 1 52 ? 8.027 -6.357 19.099 1.00 8.06 52 ILE B N 1
ATOM 1333 C CA . ILE B 1 52 ? 8.908 -7.359 18.518 1.00 9.19 52 ILE B CA 1
ATOM 1334 C C . ILE B 1 52 ? 8.127 -8.655 18.354 1.00 8.17 52 ILE B C 1
ATOM 1335 O O . ILE B 1 52 ? 7.448 -9.109 19.283 1.00 9.35 52 ILE B O 1
ATOM 1340 N N . SER B 1 53 ? 8.194 -9.230 17.162 1.00 9.12 53 SER B N 1
ATOM 1341 C CA . SER B 1 53 ? 7.500 -10.474 16.895 1.00 9.11 53 SER B CA 1
ATOM 1342 C C . SER B 1 53 ? 8.263 -11.655 17.490 1.00 9.75 53 SER B C 1
ATOM 1343 O O . SER B 1 53 ? 9.374 -11.519 18.016 1.00 9.86 53 SER B O 1
ATOM 1346 N N . LYS B 1 54 ? 7.632 -12.832 17.425 1.00 10.98 54 LYS B N 1
ATOM 1347 C CA . LYS B 1 54 ? 8.276 -14.050 17.910 1.00 13.06 54 LYS B CA 1
ATOM 1348 C C . LYS B 1 54 ? 9.617 -14.270 17.224 1.00 13.63 54 LYS B C 1
ATOM 1349 O O . LYS B 1 54 ? 10.582 -14.719 17.855 1.00 15.42 54 LYS B O 1
ATOM 1355 N N . GLY B 1 55 ? 9.701 -13.948 15.941 1.00 13.60 55 GLY B N 1
ATOM 1356 C CA . GLY B 1 55 ? 10.928 -14.109 15.193 1.00 13.94 55 GLY B CA 1
ATOM 1357 C C . GLY B 1 55 ? 11.935 -13.006 15.376 1.00 12.86 55 GLY B C 1
ATOM 1358 O O . GLY B 1 55 ? 13.015 -13.055 14.783 1.00 14.44 55 GLY B O 1
ATOM 1359 N N . GLY B 1 56 ? 11.611 -11.994 16.170 1.00 11.39 56 GLY B N 1
ATOM 1360 C CA . GLY B 1 56 ? 12.546 -10.933 16.455 1.00 10.64 56 GLY B CA 1
ATOM 1361 C C . GLY B 1 56 ? 12.385 -9.680 15.620 1.00 8.92 56 GLY B C 1
ATOM 1362 O O . GLY B 1 56 ? 13.222 -8.782 15.733 1.00 10.06 56 GLY B O 1
ATOM 1363 N N . TYR B 1 57 ? 11.341 -9.588 14.795 1.00 9.37 57 TYR B N 1
ATOM 1364 C CA . TYR B 1 57 ? 11.189 -8.465 13.873 1.00 9.24 57 TYR B CA 1
ATOM 1365 C C . TYR B 1 57 ? 10.565 -7.265 14.571 1.00 9.02 57 TYR B C 1
ATOM 1366 O O . TYR B 1 57 ? 9.588 -7.397 15.312 1.00 10.02 57 TYR B O 1
ATOM 1375 N N . LYS B 1 58 ? 11.129 -6.086 14.314 1.00 9.40 58 LYS B N 1
ATOM 1376 C CA . LYS B 1 58 ? 10.670 -4.867 14.962 1.00 10.57 58 LYS B CA 1
ATOM 1377 C C . LYS B 1 58 ? 9.481 -4.267 14.215 1.00 10.45 58 LYS B C 1
ATOM 1378 O O . LYS B 1 58 ? 9.470 -4.192 12.978 1.00 12.72 58 LYS B O 1
ATOM 1384 N N . TYR B 1 59 ? 8.494 -3.810 14.981 1.00 8.50 59 TYR B N 1
ATOM 1385 C CA . TYR B 1 59 ? 7.377 -3.021 14.481 1.00 9.38 59 TYR B CA 1
ATOM 1386 C C . TYR B 1 59 ? 7.399 -1.685 15.202 1.00 9.82 59 TYR B C 1
ATOM 1387 O O . TYR B 1 59 ? 7.227 -1.629 16.426 1.00 10.26 59 TYR B O 1
ATOM 1396 N N . ASP B 1 60 ? 7.618 -0.617 14.439 1.00 10.95 60 ASP B N 1
ATOM 1397 C CA . ASP B 1 60 ? 7.765 0.731 14.956 1.00 13.35 60 ASP B CA 1
ATOM 1398 C C . ASP B 1 60 ? 6.403 1.400 15.011 1.00 16.14 60 ASP B C 1
ATOM 1399 O O . ASP B 1 60 ? 5.492 1.058 14.258 1.00 15.45 60 ASP B O 1
ATOM 1404 N N . ALA B 1 61 ? 6.280 2.380 15.899 1.00 16.04 61 ALA B N 1
ATOM 1405 C CA . ALA B 1 61 ? 5.072 3.187 15.922 1.00 18.63 61 ALA B CA 1
ATOM 1406 C C . ALA B 1 61 ? 5.021 4.010 14.644 1.00 22.39 61 ALA B C 1
ATOM 1407 O O . ALA B 1 61 ? 6.055 4.343 14.061 1.00 23.70 61 ALA B O 1
ATOM 1409 N N . VAL B 1 62 ? 3.809 4.317 14.180 1.00 26.29 62 VAL B N 1
ATOM 1410 C CA . VAL B 1 62 ? 3.669 5.069 12.932 1.00 28.32 62 VAL B CA 1
ATOM 1411 C C . VAL B 1 62 ? 4.301 6.456 13.061 1.00 32.53 62 VAL B C 1
ATOM 1412 O O . VAL B 1 62 ? 4.298 7.253 12.116 1.00 38.69 62 VAL B O 1
ATOM 1416 N N . SER B 1 63 ? 4.824 6.747 14.254 1.00 41.27 63 SER B N 1
ATOM 1417 C CA . SER B 1 63 ? 5.631 7.919 14.564 1.00 38.32 63 SER B CA 1
ATOM 1418 C C . SER B 1 63 ? 6.725 7.464 15.522 1.00 39.35 63 SER B C 1
ATOM 1419 O O . SER B 1 63 ? 7.120 6.292 15.509 1.00 41.94 63 SER B O 1
ATOM 1422 N N . LEU B 1 64 ? 7.215 8.382 16.346 1.00 32.35 64 LEU B N 1
ATOM 1423 C CA . LEU B 1 64 ? 8.253 8.201 17.360 1.00 29.10 64 LEU B CA 1
ATOM 1424 C C . LEU B 1 64 ? 9.661 8.168 16.778 1.00 30.29 64 LEU B C 1
ATOM 1425 O O . LEU B 1 64 ? 10.624 7.961 17.532 1.00 26.71 64 LEU B O 1
ATOM 1430 N N . GLU B 1 65 ? 9.817 8.387 15.472 1.00 28.13 65 GLU B N 1
ATOM 1431 C CA . GLU B 1 65 ? 11.072 8.848 14.884 1.00 28.14 65 GLU B CA 1
ATOM 1432 C C . GLU B 1 65 ? 12.238 7.871 15.046 1.00 27.15 65 GLU B C 1
ATOM 1433 O O . GLU B 1 65 ? 13.401 8.287 15.015 1.00 27.44 65 GLU B O 1
ATOM 1439 N N . GLY B 1 66 ? 11.966 6.580 15.229 1.00 27.26 66 GLY B N 1
ATOM 1440 C CA . GLY B 1 66 ? 13.022 5.585 15.301 1.00 23.49 66 GLY B CA 1
ATOM 1441 C C . GLY B 1 66 ? 13.835 5.565 16.576 1.00 22.29 66 GLY B C 1
ATOM 1442 O O . GLY B 1 66 ? 14.806 4.808 16.655 1.00 22.03 66 GLY B O 1
ATOM 1443 N N . ARG B 1 67 ? 13.468 6.350 17.584 1.00 19.55 67 ARG B N 1
ATOM 1444 C CA . ARG B 1 67 ? 14.264 6.461 18.798 1.00 19.95 67 ARG B CA 1
ATOM 1445 C C . ARG B 1 67 ? 14.082 5.284 19.744 1.00 18.46 67 ARG B C 1
ATOM 1446 O O . ARG B 1 67 ? 14.771 5.221 20.768 1.00 20.02 67 ARG B O 1
ATOM 1454 N N . PHE B 1 68 ? 13.179 4.358 19.436 1.00 20.83 68 PHE B N 1
ATOM 1455 C CA . PHE B 1 68 ? 12.830 3.266 20.336 1.00 20.12 68 PHE B CA 1
ATOM 1456 C C . PHE B 1 68 ? 13.125 1.951 19.632 1.00 20.92 68 PHE B C 1
ATOM 1457 O O . PHE B 1 68 ? 12.533 1.660 18.587 1.00 23.05 68 PHE B O 1
ATOM 1465 N N . THR B 1 69 ? 14.048 1.164 20.189 1.00 20.75 69 THR B N 1
ATOM 1466 C CA . THR B 1 69 ? 14.408 -0.124 19.604 1.00 21.47 69 THR B CA 1
ATOM 1467 C C . THR B 1 69 ? 14.238 -1.236 20.628 1.00 18.72 69 THR B C 1
ATOM 1468 O O . THR B 1 69 ? 14.037 -0.985 21.817 1.00 17.91 69 THR B O 1
ATOM 1472 N N . ILE B 1 70 ? 14.310 -2.482 20.156 1.00 12.91 70 ILE B N 1
ATOM 1473 C CA . ILE B 1 70 ? 13.801 -3.606 20.933 1.00 12.67 70 ILE B CA 1
ATOM 1474 C C . ILE B 1 70 ? 14.593 -4.873 20.628 1.00 12.17 70 ILE B C 1
ATOM 1475 O O . ILE B 1 70 ? 15.031 -5.103 19.498 1.00 12.65 70 ILE B O 1
ATOM 1480 N N . SER B 1 71 ? 14.759 -5.710 21.648 1.00 11.71 71 SER B N 1
ATOM 1481 C CA . SER B 1 71 ? 15.386 -7.012 21.460 1.00 12.29 71 SER B CA 1
ATOM 1482 C C . SER B 1 71 ? 14.794 -7.979 22.471 1.00 12.60 71 SER B C 1
ATOM 1483 O O . SER B 1 71 ? 14.116 -7.576 23.412 1.00 12.89 71 SER B O 1
ATOM 1486 N N . ARG B 1 72 ? 15.046 -9.269 22.270 1.00 11.99 72 ARG B N 1
ATOM 1487 C CA . ARG B 1 72 ? 14.532 -10.280 23.186 1.00 13.73 72 ARG B CA 1
ATOM 1488 C C . ARG B 1 72 ? 15.582 -11.353 23.433 1.00 15.30 72 ARG B C 1
ATOM 1489 O O . ARG B 1 72 ? 16.399 -11.660 22.560 1.00 16.23 72 ARG B O 1
ATOM 1497 N N . ASP B 1 73 ? 15.559 -11.910 24.641 1.00 15.79 73 ASP B N 1
ATOM 1498 C CA . ASP B 1 73 ? 16.392 -13.052 25.014 1.00 17.22 73 ASP B CA 1
ATOM 1499 C C . ASP B 1 73 ? 15.425 -14.111 25.540 1.00 16.52 73 ASP B C 1
ATOM 1500 O O . ASP B 1 73 ? 14.961 -14.038 26.690 1.00 16.82 73 ASP B O 1
ATOM 1505 N N . ASN B 1 74 ? 15.102 -15.072 24.667 1.00 15.74 74 ASN B N 1
ATOM 1506 C CA . ASN B 1 74 ? 14.080 -16.071 24.968 1.00 17.82 74 ASN B CA 1
ATOM 1507 C C . ASN B 1 74 ? 14.504 -16.992 26.103 1.00 18.08 74 ASN B C 1
ATOM 1508 O O . ASN B 1 74 ? 13.666 -17.423 26.904 1.00 19.95 74 ASN B O 1
ATOM 1513 N N . ALA B 1 75 ? 15.791 -17.325 26.182 1.00 18.05 75 ALA B N 1
ATOM 1514 C CA . ALA B 1 75 ? 16.238 -18.205 27.251 1.00 17.97 75 ALA B CA 1
ATOM 1515 C C . ALA B 1 75 ? 16.084 -17.553 28.615 1.00 19.87 75 ALA B C 1
ATOM 1516 O O . ALA B 1 75 ? 16.015 -18.263 29.624 1.00 21.15 75 ALA B O 1
ATOM 1518 N N . LYS B 1 76 ? 16.021 -16.223 28.666 1.00 17.77 76 LYS B N 1
ATOM 1519 C CA . LYS B 1 76 ? 15.843 -15.481 29.904 1.00 17.81 76 LYS B CA 1
ATOM 1520 C C . LYS B 1 76 ? 14.430 -14.939 30.074 1.00 14.93 76 LYS B C 1
ATOM 1521 O O . LYS B 1 76 ? 14.174 -14.212 31.038 1.00 15.77 76 LYS B O 1
ATOM 1527 N N . ASN B 1 77 ? 13.516 -15.263 29.162 1.00 13.93 77 ASN B N 1
ATOM 1528 C CA . ASN B 1 77 ? 12.141 -14.765 29.224 1.00 13.87 77 ASN B CA 1
ATOM 1529 C C . ASN B 1 77 ? 12.098 -13.240 29.311 1.00 13.39 77 ASN B C 1
ATOM 1530 O O . ASN B 1 77 ? 11.257 -12.669 30.009 1.00 12.96 77 ASN B O 1
ATOM 1535 N N . THR B 1 78 ? 13.007 -12.563 28.605 1.00 12.28 78 THR B N 1
ATOM 1536 C CA . THR B 1 78 ? 13.135 -11.119 28.796 1.00 12.58 78 THR B CA 1
ATOM 1537 C C . THR B 1 78 ? 13.120 -10.378 27.469 1.00 11.61 78 THR B C 1
ATOM 1538 O O . THR B 1 78 ? 13.694 -10.845 26.483 1.00 12.89 78 THR B O 1
ATOM 1542 N N . VAL B 1 79 ? 12.441 -9.224 27.447 1.00 11.35 79 VAL B N 1
ATOM 1543 C CA . VAL B 1 79 ? 12.476 -8.307 26.313 1.00 11.74 79 VAL B CA 1
ATOM 1544 C C . VAL B 1 79 ? 13.054 -6.979 26.784 1.00 12.24 79 VAL B C 1
ATOM 1545 O O . VAL B 1 79 ? 12.846 -6.563 27.927 1.00 12.76 79 VAL B O 1
ATOM 1549 N N . TYR B 1 80 ? 13.769 -6.301 25.891 1.00 12.65 80 TYR B N 1
ATOM 1550 C CA . TYR B 1 80 ? 14.489 -5.073 26.204 1.00 14.70 80 TYR B CA 1
ATOM 1551 C C . TYR B 1 80 ? 14.032 -3.951 25.282 1.00 15.42 80 TYR B C 1
ATOM 1552 O O . TYR B 1 80 ? 13.916 -4.145 24.062 1.00 16.59 80 TYR B O 1
ATOM 1561 N N . LEU B 1 81 ? 13.793 -2.779 25.875 1.00 14.73 81 LEU B N 1
ATOM 1562 C CA . LEU B 1 81 ? 13.485 -1.544 25.162 1.00 15.70 81 LEU B CA 1
ATOM 1563 C C . LEU B 1 81 ? 14.621 -0.550 25.363 1.00 14.94 81 LEU B C 1
ATOM 1564 O O . LEU B 1 81 ? 14.942 -0.195 26.501 1.00 14.23 81 LEU B O 1
ATOM 1569 N N . GLN B 1 82 ? 15.218 -0.091 24.268 1.00 15.95 82 GLN B N 1
ATOM 1570 C CA . GLN B 1 82 ? 16.278 0.909 24.306 1.00 15.67 82 GLN B CA 1
ATOM 1571 C C . GLN B 1 82 ? 15.697 2.221 23.796 1.00 15.55 82 GLN B C 1
ATOM 1572 O O . GLN B 1 82 ? 15.149 2.271 22.687 1.00 16.68 82 GLN B O 1
ATOM 1578 N N . ILE B 1 83 ? 15.768 3.263 24.623 1.00 15.66 83 ILE B N 1
ATOM 1579 C CA . ILE B 1 83 ? 15.354 4.612 24.262 1.00 14.47 83 ILE B CA 1
ATOM 1580 C C . ILE B 1 83 ? 16.602 5.467 24.138 1.00 14.61 83 ILE B C 1
ATOM 1581 O O . ILE B 1 83 ? 17.362 5.613 25.104 1.00 14.82 83 ILE B O 1
ATOM 1586 N N . ASN B 1 84 ? 16.801 6.043 22.961 1.00 16.49 84 ASN B N 1
ATOM 1587 C CA . ASN B 1 84 ? 17.931 6.917 22.696 1.00 15.87 84 ASN B CA 1
ATOM 1588 C C . ASN B 1 84 ? 17.456 8.361 22.613 1.00 13.53 84 ASN B C 1
ATOM 1589 O O . ASN B 1 84 ? 16.301 8.634 22.263 1.00 14.94 84 ASN B O 1
ATOM 1594 N N . SER B 1 85 ? 18.364 9.286 22.925 1.00 13.90 85 SER B N 1
ATOM 1595 C CA . SER B 1 85 ? 18.133 10.714 22.710 1.00 14.05 85 SER B CA 1
ATOM 1596 C C . SER B 1 85 ? 16.852 11.170 23.407 1.00 12.53 85 SER B C 1
ATOM 1597 O O . SER B 1 85 ? 15.962 11.776 22.808 1.00 12.92 85 SER B O 1
ATOM 1600 N N . LEU B 1 86 ? 16.777 10.867 24.699 1.00 11.47 86 LEU B N 1
ATOM 1601 C CA . LEU B 1 86 ? 15.585 11.126 25.493 1.00 12.30 86 LEU B CA 1
ATOM 1602 C C . LEU B 1 86 ? 15.171 12.585 25.436 1.00 11.61 86 LEU B C 1
ATOM 1603 O O . LEU B 1 86 ? 16.009 13.492 25.447 1.00 12.67 86 LEU B O 1
ATOM 1608 N N . ARG B 1 87 ? 13.859 12.805 25.386 1.00 11.04 87 ARG B N 1
ATOM 1609 C CA . ARG B 1 87 ? 13.260 14.132 25.384 1.00 11.37 87 ARG B CA 1
ATOM 1610 C C . ARG B 1 87 ? 12.341 14.257 26.589 1.00 11.38 87 ARG B C 1
ATOM 1611 O O . ARG B 1 87 ? 11.822 13.248 27.076 1.00 11.18 87 ARG B O 1
ATOM 1619 N N . PRO B 1 88 ? 12.114 15.476 27.084 1.00 11.48 88 PRO B N 1
ATOM 1620 C CA . PRO B 1 88 ? 11.137 15.649 28.170 1.00 11.13 88 PRO B CA 1
ATOM 1621 C C . PRO B 1 88 ? 9.816 14.948 27.908 1.00 10.47 88 PRO B C 1
ATOM 1622 O O . PRO B 1 88 ? 9.244 14.353 28.826 1.00 11.17 88 PRO B O 1
ATOM 1626 N N . GLU B 1 89 ? 9.317 14.995 26.672 1.00 10.14 89 GLU B N 1
ATOM 1627 C CA . GLU B 1 89 ? 8.024 14.405 26.349 1.00 11.06 89 GLU B CA 1
ATOM 1628 C C . GLU B 1 89 ? 8.025 12.884 26.407 1.00 11.87 89 GLU B C 1
ATOM 1629 O O . GLU B 1 89 ? 6.957 12.285 26.289 1.00 13.60 89 GLU B O 1
ATOM 1635 N N . ASP B 1 90 ? 9.184 12.247 26.568 1.00 10.73 90 ASP B N 1
ATOM 1636 C CA . ASP B 1 90 ? 9.232 10.808 26.806 1.00 10.41 90 ASP B CA 1
ATOM 1637 C C . ASP B 1 90 ? 8.846 10.433 28.229 1.00 9.96 90 ASP B C 1
ATOM 1638 O O . ASP B 1 90 ? 8.760 9.239 28.531 1.00 10.96 90 ASP B O 1
ATOM 1643 N N . THR B 1 91 ? 8.643 11.410 29.108 1.00 9.93 91 THR B N 1
ATOM 1644 C CA . THR B 1 91 ? 8.210 11.135 30.473 1.00 9.91 91 THR B CA 1
ATOM 1645 C C . THR B 1 91 ? 6.868 10.420 30.454 1.00 9.38 91 THR B C 1
ATOM 1646 O O . THR B 1 91 ? 5.895 10.931 29.881 1.00 10.54 91 THR B O 1
ATOM 1650 N N . ALA B 1 92 ? 6.810 9.231 31.049 1.00 8.17 92 ALA B N 1
ATOM 1651 C CA . ALA B 1 92 ? 5.603 8.416 30.956 1.00 8.73 92 ALA B CA 1
ATOM 1652 C C . ALA B 1 92 ? 5.794 7.179 31.811 1.00 8.05 92 ALA B C 1
ATOM 1653 O O . ALA B 1 92 ? 6.919 6.826 32.187 1.00 8.32 92 ALA B O 1
ATOM 1655 N N . VAL B 1 93 ? 4.688 6.505 32.088 1.00 8.69 93 VAL B N 1
ATOM 1656 C CA . VAL B 1 93 ? 4.740 5.143 32.605 1.00 8.31 93 VAL B CA 1
ATOM 1657 C C . VAL B 1 93 ? 4.800 4.197 31.409 1.00 8.34 93 VAL B C 1
ATOM 1658 O O . VAL B 1 93 ? 3.912 4.217 30.554 1.00 9.41 93 VAL B O 1
ATOM 1662 N N . TYR B 1 94 ? 5.848 3.378 31.339 1.00 8.53 94 TYR B N 1
ATOM 1663 C CA . TYR B 1 94 ? 6.062 2.439 30.246 1.00 8.68 94 TYR B CA 1
ATOM 1664 C C . TYR B 1 94 ? 5.565 1.059 30.654 1.00 8.05 94 TYR B C 1
ATOM 1665 O O . TYR B 1 94 ? 5.879 0.577 31.750 1.00 9.16 94 TYR B O 1
ATOM 1674 N N . TYR B 1 95 ? 4.798 0.429 29.766 1.00 8.25 95 TYR B N 1
ATOM 1675 C CA . TYR B 1 95 ? 4.201 -0.876 29.982 1.00 8.24 95 TYR B CA 1
ATOM 1676 C C . TYR B 1 95 ? 4.637 -1.818 28.876 1.00 8.84 95 TYR B C 1
ATOM 1677 O O . TYR B 1 95 ? 4.781 -1.424 27.716 1.00 9.48 95 TYR B O 1
ATOM 1686 N N . CYS B 1 96 ? 4.792 -3.058 29.269 1.00 8.99 96 CYS B N 1
ATOM 1687 C CA A CYS B 1 96 ? 5.058 -4.108 28.254 0.87 9.61 96 CYS B CA 1
ATOM 1688 C CA B CYS B 1 96 ? 5.141 -4.113 28.251 0.13 10.08 96 CYS B CA 1
ATOM 1689 C C . CYS B 1 96 ? 3.847 -5.082 28.287 1.00 8.49 96 CYS B C 1
ATOM 1690 O O . CYS B 1 96 ? 3.145 -5.313 29.319 1.00 9.39 96 CYS B O 1
ATOM 1695 N N . ALA B 1 97 ? 3.599 -5.695 27.132 1.00 8.15 97 ALA B N 1
ATOM 1696 C CA . ALA B 1 97 ? 2.433 -6.543 26.962 1.00 7.98 97 ALA B CA 1
ATOM 1697 C C . ALA B 1 97 ? 2.800 -7.707 26.057 1.00 7.86 97 ALA B C 1
ATOM 1698 O O . ALA B 1 97 ? 3.688 -7.589 25.213 1.00 9.50 97 ALA B O 1
ATOM 1700 N N . SER B 1 98 ? 2.100 -8.826 26.230 1.00 8.90 98 SER B N 1
ATOM 1701 C CA . SER B 1 98 ? 2.359 -10.026 25.452 1.00 10.08 98 SER B CA 1
ATOM 1702 C C . SER B 1 98 ? 1.133 -10.406 24.629 1.00 8.97 98 SER B C 1
ATOM 1703 O O . SER B 1 98 ? -0.012 -10.211 25.056 1.00 10.22 98 SER B O 1
ATOM 1706 N N . SER B 1 99 ? 1.389 -10.976 23.451 1.00 8.99 99 SER B N 1
ATOM 1707 C CA . SER B 1 99 ? 0.345 -11.398 22.531 1.00 10.20 99 SER B CA 1
ATOM 1708 C C . SER B 1 99 ? 0.765 -12.680 21.828 1.00 11.27 99 SER B C 1
ATOM 1709 O O . SER B 1 99 ? 1.947 -12.907 21.584 1.00 10.90 99 SER B O 1
ATOM 1712 N N . ARG B 1 100 ? -0.217 -13.522 21.501 1.00 13.19 100 ARG B N 1
ATOM 1713 C CA . ARG B 1 100 ? 0.041 -14.671 20.639 1.00 13.57 100 ARG B CA 1
ATOM 1714 C C . ARG B 1 100 ? 0.013 -14.327 19.155 1.00 13.94 100 ARG B C 1
ATOM 1715 O O . ARG B 1 100 ? 0.325 -15.188 18.324 1.00 13.96 100 ARG B O 1
ATOM 1723 N N . ALA B 1 101 ? -0.379 -13.107 18.799 1.00 12.10 101 ALA B N 1
ATOM 1724 C CA . ALA B 1 101 ? -0.404 -12.709 17.400 1.00 11.39 101 ALA B CA 1
ATOM 1725 C C . ALA B 1 101 ? 1.004 -12.723 16.819 1.00 11.71 101 ALA B C 1
ATOM 1726 O O . ALA B 1 101 ? 1.984 -12.442 17.519 1.00 12.20 101 ALA B O 1
ATOM 1728 N N . TYR B 1 102 ? 1.104 -13.119 15.550 1.00 11.61 102 TYR B N 1
ATOM 1729 C CA . TYR B 1 102 ? 2.357 -13.042 14.816 1.00 11.71 102 TYR B CA 1
ATOM 1730 C C . TYR B 1 102 ? 2.613 -11.618 14.325 1.00 11.49 102 TYR B C 1
ATOM 1731 O O . TYR B 1 102 ? 1.785 -10.717 14.477 1.00 12.50 102 TYR B O 1
ATOM 1740 N N . GLY B 1 103 ? 3.791 -11.417 13.740 1.00 10.46 103 GLY B N 1
ATOM 1741 C CA . GLY B 1 103 ? 4.163 -10.109 13.235 1.00 10.91 103 GLY B CA 1
ATOM 1742 C C . GLY B 1 103 ? 3.248 -9.589 12.149 1.00 12.88 103 GLY B C 1
ATOM 1743 O O . GLY B 1 103 ? 3.131 -10.191 11.079 1.00 13.85 103 GLY B O 1
ATOM 1744 N N . SER B 1 104 ? 2.597 -8.462 12.422 1.00 12.43 104 SER B N 1
ATOM 1745 C CA . SER B 1 104 ? 1.710 -7.795 11.479 1.00 11.70 104 SER B CA 1
ATOM 1746 C C . SER B 1 104 ? 1.378 -6.436 12.072 1.00 11.73 104 SER B C 1
ATOM 1747 O O . SER B 1 104 ? 1.751 -6.127 13.205 1.00 11.20 104 SER B O 1
ATOM 1750 N N . SER B 1 105 ? 0.654 -5.630 11.291 1.00 12.46 105 SER B N 1
ATOM 1751 C CA . SER B 1 105 ? 0.204 -4.320 11.756 1.00 12.44 105 SER B CA 1
ATOM 1752 C C . SER B 1 105 ? -0.637 -4.400 13.026 1.00 11.26 105 SER B C 1
ATOM 1753 O O . SER B 1 105 ? -0.732 -3.404 13.756 1.00 10.73 105 SER B O 1
ATOM 1756 N N . ARG B 1 106 ? -1.252 -5.554 13.305 1.00 10.90 106 ARG B N 1
ATOM 1757 C CA . ARG B 1 106 ? -2.030 -5.686 14.529 1.00 10.86 106 ARG B CA 1
ATOM 1758 C C . ARG B 1 106 ? -1.173 -5.497 15.771 1.00 9.56 106 ARG B C 1
ATOM 1759 O O . ARG B 1 106 ? -1.706 -5.139 16.824 1.00 9.94 106 ARG B O 1
ATOM 1767 N N . LEU B 1 107 ? 0.142 -5.706 15.670 1.00 9.48 107 LEU B N 1
ATOM 1768 C CA . LEU B 1 107 ? 0.996 -5.543 16.837 1.00 9.19 107 LEU B CA 1
ATOM 1769 C C . LEU B 1 107 ? 1.076 -4.103 17.316 1.00 9.70 107 LEU B C 1
ATOM 1770 O O . LEU B 1 107 ? 1.570 -3.867 18.426 1.00 9.59 107 LEU B O 1
ATOM 1775 N N . ARG B 1 108 ? 0.586 -3.139 16.534 1.00 9.23 108 ARG B N 1
ATOM 1776 C CA . ARG B 1 108 ? 0.635 -1.756 16.991 1.00 9.34 108 ARG B CA 1
ATOM 1777 C C . ARG B 1 108 ? -0.584 -1.355 17.811 1.00 9.00 108 ARG B C 1
ATOM 1778 O O . ARG B 1 108 ? -0.695 -0.184 18.194 1.00 9.89 108 ARG B O 1
ATOM 1786 N N . LEU B 1 109 ? -1.506 -2.282 18.071 1.00 10.04 109 LEU B N 1
ATOM 1787 C CA . LEU B 1 109 ? -2.755 -1.980 18.761 1.00 10.22 109 LEU B CA 1
ATOM 1788 C C . LEU B 1 109 ? -2.795 -2.650 20.128 1.00 10.45 109 LEU B C 1
ATOM 1789 O O . LEU B 1 109 ? -2.477 -3.836 20.258 1.00 10.78 109 LEU B O 1
ATOM 1794 N N . ALA B 1 110 ? -3.238 -1.900 21.138 1.00 10.75 110 ALA B N 1
ATOM 1795 C CA . ALA B 1 110 ? -3.290 -2.440 22.495 1.00 11.11 110 ALA B CA 1
ATOM 1796 C C . ALA B 1 110 ? -4.210 -3.650 22.583 1.00 10.93 110 ALA B C 1
ATOM 1797 O O . ALA B 1 110 ? -3.931 -4.599 23.327 1.00 12.01 110 ALA B O 1
ATOM 1799 N N . ASP B 1 111 ? -5.314 -3.635 21.828 1.00 12.13 111 ASP B N 1
ATOM 1800 C CA . ASP B 1 111 ? -6.302 -4.708 21.920 1.00 12.90 111 ASP B CA 1
ATOM 1801 C C . ASP B 1 111 ? -5.764 -6.051 21.449 1.00 12.22 111 ASP B C 1
ATOM 1802 O O . ASP B 1 111 ? -6.354 -7.085 21.780 1.00 13.41 111 ASP B O 1
ATOM 1807 N N . THR B 1 112 ? -4.669 -6.054 20.687 1.00 11.09 112 THR B N 1
ATOM 1808 C CA . THR B 1 112 ? -4.039 -7.293 20.240 1.00 10.93 112 THR B CA 1
ATOM 1809 C C . THR B 1 112 ? -3.396 -8.053 21.391 1.00 10.02 112 THR B C 1
ATOM 1810 O O . THR B 1 112 ? -3.167 -9.261 21.281 1.00 10.83 112 THR B O 1
ATOM 1814 N N . TYR B 1 113 ? -3.101 -7.377 22.486 1.00 9.28 113 TYR B N 1
ATOM 1815 C CA . TYR B 1 113 ? -2.331 -7.967 23.562 1.00 10.47 113 TYR B CA 1
ATOM 1816 C C . TYR B 1 113 ? -3.248 -8.561 24.621 1.00 11.83 113 TYR B C 1
ATOM 1817 O O . TYR B 1 113 ? -4.387 -8.124 24.811 1.00 14.52 113 TYR B O 1
ATOM 1826 N N . GLU B 1 114 ? -2.756 -9.608 25.275 1.00 11.00 114 GLU B N 1
ATOM 1827 C CA . GLU B 1 114 ? -3.536 -10.368 26.241 1.00 12.20 114 GLU B CA 1
ATOM 1828 C C . GLU B 1 114 ? -3.147 -10.066 27.680 1.00 13.42 114 GLU B C 1
ATOM 1829 O O . GLU B 1 114 ? -4.014 -10.045 28.561 1.00 15.10 114 GLU B O 1
ATOM 1835 N N . TYR B 1 115 ? -1.863 -9.838 27.942 1.00 11.23 115 TYR B N 1
ATOM 1836 C CA . TYR B 1 115 ? -1.353 -9.632 29.292 1.00 11.05 115 TYR B CA 1
ATOM 1837 C C . TYR B 1 115 ? -0.490 -8.382 29.332 1.00 10.02 115 TYR B C 1
ATOM 1838 O O . TYR B 1 115 ? 0.198 -8.055 28.361 1.00 10.29 115 TYR B O 1
ATOM 1847 N N . TRP B 1 116 ? -0.525 -7.696 30.475 1.00 10.48 116 TRP B N 1
ATOM 1848 C CA . TRP B 1 116 ? 0.167 -6.430 30.674 1.00 9.90 116 TRP B CA 1
ATOM 1849 C C . TRP B 1 116 ? 0.894 -6.459 32.006 1.00 10.37 116 TRP B C 1
ATOM 1850 O O . TRP B 1 116 ? 0.423 -7.069 32.967 1.00 11.57 116 TRP B O 1
ATOM 1861 N N . GLY B 1 117 ? 2.034 -5.775 32.065 1.00 9.96 117 GLY B N 1
ATOM 1862 C CA . GLY B 1 117 ? 2.725 -5.568 33.319 1.00 9.89 117 GLY B CA 1
ATOM 1863 C C . GLY B 1 117 ? 2.136 -4.424 34.135 1.00 9.05 117 GLY B C 1
ATOM 1864 O O . GLY B 1 117 ? 1.135 -3.803 33.782 1.00 11.14 117 GLY B O 1
ATOM 1865 N N . GLN B 1 118 ? 2.797 -4.131 35.253 1.00 9.21 118 GLN B N 1
ATOM 1866 C CA . GLN B 1 118 ? 2.384 -3.044 36.133 1.00 10.25 118 GLN B CA 1
ATOM 1867 C C . GLN B 1 118 ? 3.008 -1.702 35.772 1.00 9.55 118 GLN B C 1
ATOM 1868 O O . GLN B 1 118 ? 2.571 -0.675 36.305 1.00 11.33 118 GLN B O 1
ATOM 1874 N N . GLY B 1 119 ? 4.025 -1.683 34.918 1.00 8.86 119 GLY B N 1
ATOM 1875 C CA . GLY B 1 119 ? 4.589 -0.439 34.432 1.00 10.46 119 GLY B CA 1
ATOM 1876 C C . GLY B 1 119 ? 5.826 0.006 35.207 1.00 9.96 119 GLY B C 1
ATOM 1877 O O . GLY B 1 119 ? 6.098 -0.435 36.329 1.00 11.44 119 GLY B O 1
ATOM 1878 N N . THR B 1 120 ? 6.592 0.897 34.578 1.00 9.81 120 THR B N 1
ATOM 1879 C CA . THR B 1 120 ? 7.762 1.525 35.183 1.00 10.43 120 THR B CA 1
ATOM 1880 C C . THR B 1 120 ? 7.824 2.980 34.729 1.00 9.05 120 THR B C 1
ATOM 1881 O O . THR B 1 120 ? 7.590 3.272 33.555 1.00 9.19 120 THR B O 1
ATOM 1885 N N . LEU B 1 121 ? 8.090 3.894 35.663 1.00 10.12 121 LEU B N 1
ATOM 1886 C CA . LEU B 1 121 ? 8.042 5.326 35.389 1.00 10.06 121 LEU B CA 1
ATOM 1887 C C . LEU B 1 121 ? 9.390 5.820 34.880 1.00 9.07 121 LEU B C 1
ATOM 1888 O O . LEU B 1 121 ? 10.421 5.608 35.526 1.00 10.61 121 LEU B O 1
ATOM 1893 N N . VAL B 1 122 ? 9.377 6.511 33.743 1.00 9.08 122 VAL B N 1
ATOM 1894 C CA . VAL B 1 122 ? 10.543 7.207 33.217 1.00 8.92 122 VAL B CA 1
ATOM 1895 C C . VAL B 1 122 ? 10.251 8.700 33.286 1.00 9.18 122 VAL B C 1
ATOM 1896 O O . VAL B 1 122 ? 9.221 9.158 32.774 1.00 9.85 122 VAL B O 1
ATOM 1900 N N . THR B 1 123 ? 11.143 9.458 33.924 1.00 9.53 123 THR B N 1
ATOM 1901 C CA . THR B 1 123 ? 11.038 10.912 33.988 1.00 10.11 123 THR B CA 1
ATOM 1902 C C . THR B 1 123 ? 12.268 11.501 33.324 1.00 10.03 123 THR B C 1
ATOM 1903 O O . THR B 1 123 ? 13.395 11.165 33.704 1.00 11.73 123 THR B O 1
ATOM 1907 N N . VAL B 1 124 ? 12.056 12.359 32.330 1.00 9.82 124 VAL B N 1
ATOM 1908 C CA . VAL B 1 124 ? 13.139 13.021 31.615 1.00 10.59 124 VAL B CA 1
ATOM 1909 C C . VAL B 1 124 ? 13.060 14.504 31.941 1.00 11.37 124 VAL B C 1
ATOM 1910 O O . VAL B 1 124 ? 12.087 15.172 31.569 1.00 11.76 124 VAL B O 1
ATOM 1914 N N . SER B 1 125 ? 14.086 15.026 32.614 1.00 11.40 125 SER B N 1
ATOM 1915 C CA . SER B 1 125 ? 14.084 16.429 32.996 1.00 12.35 125 SER B CA 1
ATOM 1916 C C . SER B 1 125 ? 15.510 16.927 33.188 1.00 12.61 125 SER B C 1
ATOM 1917 O O . SER B 1 125 ? 16.370 16.197 33.693 1.00 13.66 125 SER B O 1
ATOM 1920 N N . SER B 1 126 ? 15.754 18.167 32.779 1.00 14.62 126 SER B N 1
ATOM 1921 C CA . SER B 1 126 ? 16.982 18.853 33.151 1.00 16.12 126 SER B CA 1
ATOM 1922 C C . SER B 1 126 ? 16.882 19.285 34.614 1.00 17.61 126 SER B C 1
ATOM 1923 O O . SER B 1 126 ? 15.831 19.139 35.242 1.00 20.25 126 SER B O 1
#

Nearest PDB structures (foldseek):
  8iiu-assembly1_A  TM=1.008E+00  e=1.578E-25  Homo sapiens
  8ijz-assembly1_A  TM=9.927E-01  e=2.276E-22  Homo sapiens
  6z6v-assembly1_G  TM=9.420E-01  e=1.180E-17  Lama glama
  8sw4-assembly1_H  TM=8.891E-01  e=1.778E-15  Macaca
  6xm2-assembly2_D  TM=8.855E-01  e=8.894E-14  Homo sapiens

B-factor: mean 17.35, std 8.39, range [7.56, 54.32]

Solvent-accessible surface area: 11862 Å² total; per-residue (Å²): 46,79,13,55,40,34,34,130,28,122,44,57,34,69,29,138,0,31,0,46,18,102,57,227,80,6,64,55,42,0,1,0,0,3,7,11,7,43,83,132,153,82,43,26,2,0,0,5,7,72,63,36,158,94,47,54,18,141,86,27,129,59,24,4,59,24,51,41,41,63,104,134,31,15,0,52,0,35,0,73,63,3,71,83,102,0,21,0,0,0,4,0,0,6,1,168,24,160,22,26,75,170,0,75,109,30,144,30,16,63,126,38,2,69,13,16,56,0,42,6,54,118,55,124,4,82,13,61,37,33,32,132,31,116,51,59,27,67,30,136,1,34,0,47,10,53,39,211,72,2,64,48,13,0,0,0,0,3,10,66,11,105,93,131,134,92,28,8,1,0,0,4,7,76,62,36,156,94,43,56,15,22,58,21,113,54,24,4,55,24,50,39,49,63,105,138,19,18,0,40,0,52,0,72,65,4,81,76,107,0,28,0,46,0,55,0,0,1,3,118,28,148,25,7,8,69,0,36,17,22,142,27,14,92,75,77,6,162,21,18,102,0,44,6,52,120

Radius of gyration: 18.89 Å; Cα contacts (8 Å, |Δi|>4): 680; chains: 2; bounding box: 42×46×44 Å

Secondary structure (DSSP, 8-state):
-EEE---EE-TT--EEEEEE--SS-GGG-EEEEEEE-TTS--EEEEEE-TT--EEE-TTSTT-EEEEEEGGGTEEEEEE-S--GGG-EEEEEEEE-PPSSGGGGSGGG-SEE---EEEEE--/--EEEE---EE-TT--EEEEEEE-SS-GGG-EEEEEEE-TTS--EEEEEE-TT--EEE-SSSTT-EEEEEEGGGTEEEEEE-S--GGG-EEEEEEEES--SSGGGGSGGG--EE---EEEEE--

Foldseek 3Di:
DAKDWADEAEAQAKTKIKDADDDDCLLLWKKWKWWAAPPDDIFTAWIAFSVGDIDGGPDPPPQWDKGDDVVRRMIMIMGGRDDQRPFTWMKMFIASDGDDPCSRDPVRTDDIHPTHTHGYDD/DAKAKDWADEAEAQAKTKIKMADDDDVLLLKKKWKWWAAPPDDIFTAWIAFSVGDIDGGPDPPPQWDKGDDVVRRMIMIMGGRDDQRVFTWMKMFIASDGDDPCSRDPVRTDDIYPTHTHGYDD